Protein AF-0000000084497495 (afdb_homodimer)

Radius of gyration: 16.6 Å; Cα contacts (8 Å, |Δi|>4): 517; chains: 2; bounding box: 37×47×37 Å

Organism: NCBI:txid312540

Structure (mmCIF, N/CA/C/O backbone):
data_AF-0000000084497495-model_v1
#
loop_
_entity.id
_entity.type
_entity.pdbx_description
1 polymer 'Uncharacterized protein'
#
loop_
_atom_site.group_PDB
_atom_site.id
_atom_site.type_symbol
_atom_site.label_atom_id
_atom_site.label_alt_id
_atom_site.label_comp_id
_atom_site.label_asym_id
_atom_site.label_entity_id
_atom_site.label_seq_id
_atom_site.pdbx_PDB_ins_code
_atom_site.Cartn_x
_atom_site.Cartn_y
_atom_site.Cartn_z
_atom_site.occupancy
_atom_site.B_iso_or_equiv
_atom_site.auth_seq_id
_atom_site.auth_comp_id
_atom_site.auth_asym_id
_atom_site.auth_atom_id
_atom_site.pdbx_PDB_model_num
ATOM 1 N N . MET A 1 1 ? 16.547 -15.25 -14.359 1 45.41 1 MET A N 1
ATOM 2 C CA . MET A 1 1 ? 15.945 -13.984 -14.75 1 45.41 1 MET A CA 1
ATOM 3 C C . MET A 1 1 ? 14.859 -13.57 -13.766 1 45.41 1 MET A C 1
ATOM 5 O O . MET A 1 1 ? 14.039 -14.391 -13.359 1 45.41 1 MET A O 1
ATOM 9 N N . THR A 1 2 ? 15.094 -12.555 -12.82 1 57.53 2 THR A N 1
ATOM 10 C CA . THR A 1 2 ? 14.188 -12.242 -11.719 1 57.53 2 THR A CA 1
ATOM 11 C C . THR A 1 2 ? 12.789 -11.945 -12.242 1 57.53 2 THR A C 1
ATOM 13 O O . THR A 1 2 ? 12.617 -11.086 -13.109 1 57.53 2 THR A O 1
ATOM 16 N N . GLN A 1 3 ? 11.906 -12.875 -12.195 1 77.12 3 GLN A N 1
ATOM 17 C CA . GLN A 1 3 ? 10.594 -12.797 -12.812 1 77.12 3 GLN A CA 1
ATOM 18 C C . GLN A 1 3 ? 9.68 -11.844 -12.055 1 77.12 3 GLN A C 1
ATOM 20 O O . GLN A 1 3 ? 9.578 -11.922 -10.828 1 77.12 3 GLN A O 1
ATOM 25 N N . GLU A 1 4 ? 9.227 -10.781 -12.727 1 90.75 4 GLU A N 1
ATOM 26 C CA . GLU A 1 4 ? 8.234 -9.844 -12.219 1 90.75 4 GLU A CA 1
ATOM 27 C C . GLU A 1 4 ? 6.816 -10.344 -12.477 1 90.75 4 GLU A C 1
ATOM 29 O O . GLU A 1 4 ? 6.531 -10.898 -13.539 1 90.75 4 GLU A O 1
ATOM 34 N N . LYS A 1 5 ? 6.008 -10.398 -11.453 1 96.75 5 LYS A N 1
ATOM 35 C CA . LYS A 1 5 ? 4.59 -10.711 -11.602 1 96.75 5 LYS A CA 1
ATOM 36 C C . LYS A 1 5 ? 3.717 -9.531 -11.188 1 96.75 5 LYS A C 1
ATOM 38 O O . LYS A 1 5 ? 4.008 -8.859 -10.195 1 96.75 5 LYS A O 1
ATOM 43 N N . VAL A 1 6 ? 2.713 -9.289 -12 1 98.25 6 VAL A N 1
ATOM 44 C CA . VAL A 1 6 ? 1.698 -8.305 -11.641 1 98.25 6 VAL A CA 1
ATOM 45 C C . VAL A 1 6 ? 0.433 -9.016 -11.164 1 98.25 6 VAL A C 1
ATOM 47 O O . VAL A 1 6 ? -0.056 -9.938 -11.828 1 98.25 6 VAL A O 1
ATOM 50 N N . ILE A 1 7 ? -0.031 -8.594 -9.984 1 98.81 7 ILE A N 1
ATOM 51 C CA . ILE A 1 7 ? -1.21 -9.273 -9.453 1 98.81 7 ILE A CA 1
ATOM 52 C C . ILE A 1 7 ? -2.289 -8.242 -9.125 1 98.81 7 ILE A C 1
ATOM 54 O O . ILE A 1 7 ? -1.995 -7.059 -8.953 1 98.81 7 ILE A O 1
ATOM 58 N N . LYS A 1 8 ? -3.492 -8.711 -9.133 1 98.88 8 LYS A N 1
ATOM 59 C CA . LYS A 1 8 ? -4.684 -8 -8.664 1 98.88 8 LYS A CA 1
ATOM 60 C C . LYS A 1 8 ? -5.277 -8.672 -7.434 1 98.88 8 LYS A C 1
ATOM 62 O O . LYS A 1 8 ? -5.559 -9.875 -7.449 1 98.88 8 LYS A O 1
ATOM 67 N N . VAL A 1 9 ? -5.41 -7.941 -6.414 1 98.88 9 VAL A N 1
ATOM 68 C CA . VAL A 1 9 ? -6.023 -8.422 -5.18 1 98.88 9 VAL A CA 1
ATOM 69 C C . VAL A 1 9 ? -7.395 -7.785 -5 1 98.88 9 VAL A C 1
ATOM 71 O O . VAL A 1 9 ? -7.531 -6.559 -5.059 1 98.88 9 VAL A O 1
ATOM 74 N N . THR A 1 10 ? -8.398 -8.547 -4.883 1 98.75 10 THR A N 1
ATOM 75 C CA . THR A 1 10 ? -9.727 -8.086 -4.477 1 98.75 10 THR A CA 1
ATOM 76 C C . THR A 1 10 ? -9.977 -8.391 -3.002 1 98.75 10 THR A C 1
ATOM 78 O O . THR A 1 10 ? -9.773 -9.516 -2.551 1 98.75 10 THR A O 1
ATOM 81 N N . ALA A 1 11 ? -10.344 -7.328 -2.311 1 98.69 11 ALA A N 1
ATOM 82 C CA . ALA A 1 11 ? -10.438 -7.484 -0.862 1 98.69 11 ALA A CA 1
ATOM 83 C C . ALA A 1 11 ? -11.508 -6.559 -0.28 1 98.69 11 ALA A C 1
ATOM 85 O O . ALA A 1 11 ? -12 -5.664 -0.966 1 98.69 11 ALA A O 1
ATOM 86 N N . ASN A 1 12 ? -11.883 -6.836 0.976 1 98.25 12 ASN A N 1
ATOM 87 C CA . ASN A 1 12 ? -12.781 -5.969 1.731 1 98.25 12 ASN A CA 1
ATOM 88 C C . ASN A 1 12 ? -12.016 -5.062 2.689 1 98.25 12 ASN A C 1
ATOM 90 O O . ASN A 1 12 ? -11.195 -5.539 3.477 1 98.25 12 ASN A O 1
ATOM 94 N N . TYR A 1 13 ? -12.391 -3.855 2.553 1 96.88 13 TYR A N 1
ATOM 95 C CA . TYR A 1 13 ? -11.711 -2.875 3.391 1 96.88 13 TYR A CA 1
ATOM 96 C C . TYR A 1 13 ? -12.398 -2.742 4.742 1 96.88 13 TYR A C 1
ATOM 98 O O . TYR A 1 13 ? -13.586 -2.418 4.816 1 96.88 13 TYR A O 1
ATOM 106 N N . ARG A 1 14 ? -11.602 -2.992 5.805 1 94.94 14 ARG A N 1
ATOM 107 C CA . ARG A 1 14 ? -12.07 -2.686 7.152 1 94.94 14 ARG A CA 1
ATOM 108 C C . ARG A 1 14 ? -11.305 -1.501 7.738 1 94.94 14 ARG A C 1
ATOM 110 O O . ARG A 1 14 ? -11.906 -0.609 8.344 1 94.94 14 ARG A O 1
ATOM 117 N N . ASP A 1 15 ? -10.102 -1.487 7.551 1 96.44 15 ASP A N 1
ATOM 118 C CA . ASP A 1 15 ? -9.164 -0.461 7.996 1 96.44 15 ASP A CA 1
ATOM 119 C C . ASP A 1 15 ? -7.809 -0.611 7.301 1 96.44 15 ASP A C 1
ATOM 121 O O . ASP A 1 15 ? -7.625 -1.516 6.484 1 96.44 15 ASP A O 1
ATOM 125 N N . PRO A 1 16 ? -6.883 0.291 7.609 1 97.75 16 PRO A N 1
ATOM 126 C CA . PRO A 1 16 ? -5.59 0.209 6.926 1 97.75 16 PRO A CA 1
ATOM 127 C C . PRO A 1 16 ? -4.875 -1.118 7.172 1 97.75 16 PRO A C 1
ATOM 129 O O . PRO A 1 16 ? -3.883 -1.421 6.504 1 97.75 16 PRO A O 1
ATOM 132 N N . GLY A 1 17 ? -5.352 -1.871 8.023 1 98 17 GLY A N 1
ATOM 133 C CA . GLY A 1 17 ? -4.801 -3.191 8.297 1 98 17 GLY A CA 1
ATOM 134 C C . GLY A 1 17 ? -4.785 -4.09 7.074 1 98 17 GLY A C 1
ATOM 135 O O . GLY A 1 17 ? -3.943 -4.984 6.961 1 98 17 GLY A O 1
ATOM 136 N N . LEU A 1 18 ? -5.707 -3.895 6.176 1 98.44 18 LEU A N 1
ATOM 137 C CA . LEU A 1 18 ? -5.703 -4.648 4.926 1 98.44 18 LEU A CA 1
ATOM 138 C C . LEU A 1 18 ? -4.367 -4.496 4.203 1 98.44 18 LEU A C 1
ATOM 140 O O . LEU A 1 18 ? -3.732 -5.492 3.848 1 98.44 18 LEU A O 1
ATOM 144 N N . LEU A 1 19 ? -3.916 -3.234 3.963 1 98.56 19 LEU A N 1
ATOM 145 C CA . LEU A 1 19 ? -2.66 -2.969 3.268 1 98.56 19 LEU A CA 1
ATOM 146 C C . LEU A 1 19 ? -1.474 -3.502 4.062 1 98.56 19 LEU A C 1
ATOM 148 O O . LEU A 1 19 ? -0.5 -3.988 3.484 1 98.56 19 LEU A O 1
ATOM 152 N N . GLU A 1 20 ? -1.564 -3.432 5.363 1 98.44 20 GLU A N 1
ATOM 153 C CA . GLU A 1 20 ? -0.543 -4 6.238 1 98.44 20 GLU A CA 1
ATOM 154 C C . GLU A 1 20 ? -0.389 -5.5 6.004 1 98.44 20 GLU A C 1
ATOM 156 O O . GLU A 1 20 ? 0.728 -5.996 5.84 1 98.44 20 GLU A O 1
ATOM 161 N N . ARG A 1 21 ? -1.487 -6.168 6.027 1 98.44 21 ARG A N 1
ATOM 162 C CA . ARG A 1 21 ? -1.475 -7.617 5.867 1 98.44 21 ARG A CA 1
ATOM 163 C C . ARG A 1 21 ? -0.933 -8.008 4.496 1 98.44 21 ARG A C 1
ATOM 165 O O . ARG A 1 21 ? -0.174 -8.977 4.379 1 98.44 21 ARG A O 1
ATOM 172 N N . ILE A 1 22 ? -1.303 -7.273 3.48 1 98.75 22 ILE A N 1
ATOM 173 C CA . ILE A 1 22 ? -0.814 -7.555 2.135 1 98.75 22 ILE A CA 1
ATOM 174 C C . ILE A 1 22 ? 0.701 -7.375 2.088 1 98.75 22 ILE A C 1
ATOM 176 O O . ILE A 1 22 ? 1.424 -8.273 1.642 1 98.75 22 ILE A O 1
ATOM 180 N N . ALA A 1 23 ? 1.17 -6.246 2.572 1 98.56 23 ALA A N 1
ATOM 181 C CA . ALA A 1 23 ? 2.607 -5.988 2.559 1 98.56 23 ALA A CA 1
ATOM 182 C C . ALA A 1 23 ? 3.355 -7 3.418 1 98.56 23 ALA A C 1
ATOM 184 O O . ALA A 1 23 ? 4.426 -7.48 3.031 1 98.56 23 ALA A O 1
ATOM 185 N N . ALA A 1 24 ? 2.795 -7.293 4.578 1 98.44 24 ALA A N 1
ATOM 186 C CA . ALA A 1 24 ? 3.41 -8.25 5.5 1 98.44 24 ALA A CA 1
ATOM 187 C C . ALA A 1 24 ? 3.557 -9.617 4.848 1 98.44 24 ALA A C 1
ATOM 189 O O . ALA A 1 24 ? 4.551 -10.312 5.074 1 98.44 24 ALA A O 1
ATOM 190 N N . ASN A 1 25 ? 2.584 -10.047 4.133 1 98.69 25 ASN A N 1
ATOM 191 C CA . ASN A 1 25 ? 2.641 -11.328 3.438 1 98.69 25 ASN A CA 1
ATOM 192 C C . ASN A 1 25 ? 3.869 -11.422 2.535 1 98.69 25 ASN A C 1
ATOM 194 O O . ASN A 1 25 ? 4.598 -12.414 2.572 1 98.69 25 ASN A O 1
ATOM 198 N N . PHE A 1 26 ? 4.125 -10.391 1.771 1 98.38 26 PHE A N 1
ATOM 199 C CA . PHE A 1 26 ? 5.238 -10.438 0.833 1 98.38 26 PHE A CA 1
ATOM 200 C C . PHE A 1 26 ? 6.566 -10.266 1.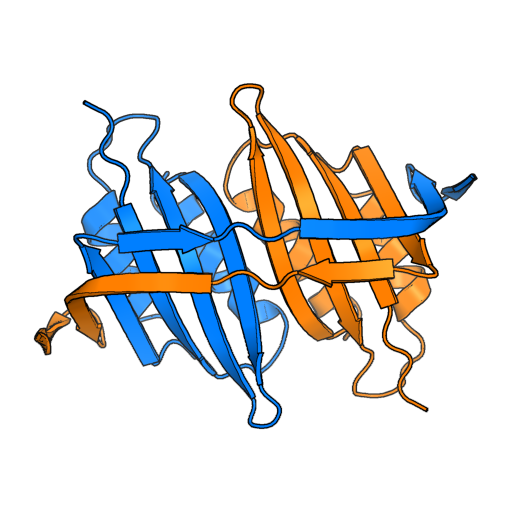562 1 98.38 26 PHE A C 1
ATOM 202 O O . PHE A 1 26 ? 7.574 -10.867 1.184 1 98.38 26 PHE A O 1
ATOM 209 N N . ARG A 1 27 ? 6.555 -9.477 2.607 1 98.06 27 ARG A N 1
ATOM 210 C CA . ARG A 1 27 ? 7.762 -9.383 3.426 1 98.06 27 ARG A CA 1
ATOM 211 C C . ARG A 1 27 ? 8.141 -10.742 4 1 98.06 27 ARG A C 1
ATOM 213 O O . ARG A 1 27 ? 9.305 -11.133 3.982 1 98.06 27 ARG A O 1
ATOM 220 N N . LYS A 1 28 ? 7.133 -11.453 4.547 1 97.94 28 LYS A N 1
ATOM 221 C CA . LYS A 1 28 ? 7.316 -12.766 5.164 1 97.94 28 LYS A CA 1
ATOM 222 C C . LYS A 1 28 ? 8.008 -13.727 4.207 1 97.94 28 LYS A C 1
ATOM 224 O O . LYS A 1 28 ? 8.805 -14.57 4.629 1 97.94 28 LYS A O 1
ATOM 229 N N . PHE A 1 29 ? 7.812 -13.641 2.93 1 97.62 29 PHE A N 1
ATOM 230 C CA . PHE A 1 29 ? 8.305 -14.594 1.943 1 97.62 29 PHE A CA 1
ATOM 231 C C . PHE A 1 29 ? 9.453 -13.992 1.138 1 97.62 29 PHE A C 1
ATOM 233 O O . PHE A 1 29 ? 9.836 -14.539 0.1 1 97.62 29 PHE A O 1
ATOM 240 N N . TRP A 1 30 ? 9.93 -12.852 1.575 1 96.94 30 TRP A N 1
ATOM 241 C CA . TRP A 1 30 ? 11.086 -12.195 0.975 1 96.94 30 TRP A CA 1
ATOM 242 C C . TRP A 1 30 ? 10.812 -11.844 -0.484 1 96.94 30 TRP A C 1
ATOM 244 O O . TRP A 1 30 ? 11.68 -12.031 -1.346 1 96.94 30 TRP A O 1
ATOM 254 N N . VAL A 1 31 ? 9.57 -11.531 -0.774 1 97.19 31 VAL A N 1
ATOM 255 C CA . VAL A 1 31 ? 9.172 -11.016 -2.08 1 97.19 31 VAL A CA 1
ATOM 256 C C . VAL A 1 31 ? 9.047 -9.492 -2.021 1 97.19 31 VAL A C 1
ATOM 258 O O . VAL A 1 31 ? 8.438 -8.953 -1.097 1 97.19 31 VAL A O 1
ATOM 261 N N . ASP A 1 32 ? 9.602 -8.836 -2.959 1 96.81 32 ASP A N 1
ATOM 262 C CA . ASP A 1 32 ? 9.594 -7.375 -2.975 1 96.81 32 ASP A CA 1
ATOM 263 C C . ASP A 1 32 ? 8.445 -6.836 -3.818 1 96.81 32 ASP A C 1
ATOM 265 O O . ASP A 1 32 ? 7.93 -7.535 -4.695 1 96.81 32 ASP A O 1
ATOM 269 N N . ILE A 1 33 ? 8.07 -5.648 -3.463 1 97.69 33 ILE A N 1
ATOM 270 C CA . ILE A 1 33 ? 7.023 -4.926 -4.184 1 97.69 33 ILE A CA 1
ATOM 271 C C . ILE A 1 33 ? 7.641 -3.758 -4.949 1 97.69 33 ILE A C 1
ATOM 273 O O . ILE A 1 33 ? 8.25 -2.865 -4.348 1 97.69 33 ILE A O 1
ATOM 277 N N . LYS A 1 34 ? 7.508 -3.768 -6.195 1 96.19 34 LYS A N 1
ATOM 278 C CA . LYS A 1 34 ? 8.031 -2.691 -7.035 1 96.19 34 LYS A CA 1
ATOM 279 C C . LYS A 1 34 ? 7.078 -1.497 -7.051 1 96.19 34 LYS A C 1
ATOM 281 O O . LYS A 1 34 ? 7.516 -0.349 -6.949 1 96.19 34 LYS A O 1
ATOM 286 N N . TRP A 1 35 ? 5.863 -1.732 -7.289 1 97.69 35 TRP A N 1
ATOM 287 C CA . TRP A 1 35 ? 4.832 -0.708 -7.164 1 97.69 35 TRP A CA 1
ATOM 288 C C . TRP A 1 35 ? 3.529 -1.309 -6.652 1 97.69 35 TRP A C 1
ATOM 290 O O . TRP A 1 35 ? 3.328 -2.523 -6.715 1 97.69 35 TRP A O 1
ATOM 300 N N . MET A 1 36 ? 2.738 -0.519 -6.066 1 98.62 36 MET A N 1
ATOM 301 C CA . MET A 1 36 ? 1.428 -0.869 -5.523 1 98.62 36 MET A CA 1
ATOM 302 C C . MET A 1 36 ? 0.41 0.23 -5.809 1 98.62 36 MET A C 1
ATOM 304 O O . MET A 1 36 ? 0.719 1.416 -5.684 1 98.62 36 MET A O 1
ATOM 308 N N . ASN A 1 37 ? -0.725 -0.118 -6.301 1 98.69 37 ASN A N 1
ATOM 309 C CA . ASN A 1 37 ? -1.887 0.756 -6.418 1 98.69 37 ASN A CA 1
ATOM 310 C C . ASN A 1 37 ? -3.105 0.168 -5.715 1 98.69 3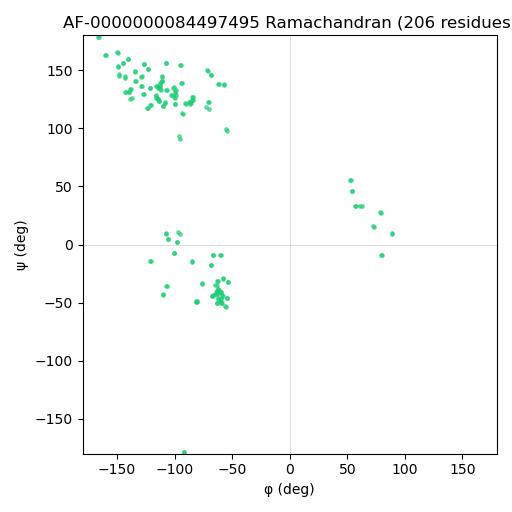7 ASN A C 1
ATOM 312 O O . ASN A 1 37 ? -3.525 -0.95 -6.02 1 98.69 37 ASN A O 1
ATOM 316 N N . ALA A 1 38 ? -3.561 0.815 -4.77 1 98.56 38 ALA A N 1
ATOM 317 C CA . ALA A 1 38 ? -4.734 0.374 -4.02 1 98.56 38 ALA A CA 1
ATOM 318 C C . ALA A 1 38 ? -5.844 1.42 -4.07 1 98.56 38 ALA A C 1
ATOM 320 O O . ALA A 1 38 ? -5.582 2.615 -3.918 1 98.56 38 ALA A O 1
ATOM 321 N N . GLU A 1 39 ? -7.012 1.024 -4.309 1 97.62 39 GLU A N 1
ATOM 322 C CA . GLU A 1 39 ? -8.188 1.891 -4.281 1 97.62 39 GLU A CA 1
ATOM 323 C C . GLU A 1 39 ? -9.398 1.16 -3.709 1 97.62 39 GLU A C 1
ATOM 325 O O . GLU A 1 39 ? -9.672 0.018 -4.078 1 97.62 39 GLU A O 1
ATOM 330 N N . CYS A 1 40 ? -10.031 1.806 -2.797 1 96.19 40 CYS A N 1
ATOM 331 C CA . CYS A 1 40 ? -11.258 1.278 -2.215 1 96.19 40 CYS A CA 1
ATOM 332 C C . CYS A 1 40 ? -12.461 2.121 -2.623 1 96.19 40 CYS A C 1
ATOM 334 O O . CYS A 1 40 ? -12.375 3.35 -2.664 1 96.19 40 CYS A O 1
ATOM 336 N N . ASN A 1 41 ? -13.5 1.409 -2.898 1 94.5 41 ASN A N 1
ATOM 337 C CA . ASN A 1 41 ? -14.703 2.137 -3.295 1 94.5 41 ASN A CA 1
ATOM 338 C C . ASN A 1 41 ? -15.594 2.436 -2.096 1 94.5 41 ASN A C 1
ATOM 340 O O . ASN A 1 41 ? -15.234 2.139 -0.955 1 94.5 41 ASN A O 1
ATOM 344 N N . ASP A 1 42 ? -16.734 3.066 -2.385 1 90.25 42 ASP A N 1
ATOM 345 C CA . ASP A 1 42 ? -17.625 3.533 -1.328 1 90.25 42 ASP A CA 1
ATOM 346 C C . ASP A 1 42 ? -18.266 2.359 -0.587 1 90.25 42 ASP A C 1
ATOM 348 O O . ASP A 1 42 ? -18.766 2.523 0.523 1 90.25 42 ASP A O 1
ATOM 352 N N . GLU A 1 43 ? -18.234 1.124 -1.202 1 94 43 GLU A N 1
ATOM 353 C CA . GLU A 1 43 ? -18.812 -0.069 -0.581 1 94 43 GLU A CA 1
ATOM 354 C C . GLU A 1 43 ? -17.734 -0.887 0.128 1 94 43 GLU A C 1
ATOM 356 O O . GLU A 1 43 ? -17.938 -2.059 0.447 1 94 43 GLU A O 1
ATOM 361 N N . ASN A 1 44 ? -16.516 -0.375 0.3 1 94.06 44 ASN A N 1
ATOM 362 C CA . ASN A 1 44 ? -15.406 -0.969 1.024 1 94.06 44 ASN A CA 1
ATOM 363 C C . ASN A 1 44 ? -14.797 -2.143 0.257 1 94.06 44 ASN A C 1
ATOM 365 O O . ASN A 1 44 ? -14.172 -3.02 0.852 1 94.06 44 ASN A O 1
ATOM 369 N N . GLU A 1 45 ? -15.133 -2.221 -0.96 1 97.44 45 GLU A N 1
ATOM 370 C CA . GLU A 1 45 ? -14.406 -3.143 -1.825 1 97.44 45 GLU A CA 1
ATOM 371 C C . GLU A 1 45 ? -13.125 -2.502 -2.361 1 97.44 45 GLU A C 1
ATOM 373 O O . GLU A 1 45 ? -13.164 -1.417 -2.945 1 97.44 45 GLU A O 1
ATOM 378 N N . CYS A 1 46 ? -12.078 -3.195 -2.1 1 98.25 46 CYS A N 1
ATOM 379 C CA . CYS A 1 46 ? -10.781 -2.662 -2.49 1 98.25 46 CYS A CA 1
ATOM 380 C C . CYS A 1 46 ? -10.172 -3.486 -3.619 1 98.25 46 CYS A C 1
ATOM 382 O O . CYS A 1 46 ? -10.289 -4.711 -3.633 1 98.25 46 CYS A O 1
ATOM 384 N N . THR A 1 47 ? -9.562 -2.865 -4.516 1 98.69 47 THR A N 1
ATOM 385 C CA . THR A 1 47 ? -8.688 -3.467 -5.512 1 98.69 47 THR A CA 1
ATOM 386 C C . THR A 1 47 ? -7.242 -3.002 -5.32 1 98.69 47 THR A C 1
ATOM 388 O O . THR A 1 47 ? -6.98 -1.802 -5.234 1 98.69 47 THR A O 1
ATOM 391 N N . VAL A 1 48 ? -6.363 -3.92 -5.195 1 98.81 48 VAL A N 1
ATOM 392 C CA . VAL A 1 48 ? -4.945 -3.621 -5.035 1 98.81 48 VAL A CA 1
ATOM 393 C C . VAL A 1 48 ? -4.148 -4.277 -6.156 1 98.81 48 VAL A C 1
ATOM 395 O O . VAL A 1 48 ? -4.203 -5.496 -6.336 1 98.81 48 VAL A O 1
ATOM 398 N N . TYR A 1 49 ? -3.471 -3.521 -6.93 1 98.81 49 TYR A N 1
ATOM 399 C CA . TYR A 1 49 ? -2.535 -4.031 -7.926 1 98.81 49 TYR A CA 1
ATOM 400 C C . TYR A 1 49 ? -1.1 -3.934 -7.426 1 98.81 49 TYR A C 1
ATOM 402 O O . TYR A 1 49 ? -0.713 -2.932 -6.82 1 98.81 49 TYR A O 1
ATOM 410 N N . LEU A 1 50 ? -0.396 -4.957 -7.641 1 98.62 50 LEU A N 1
ATOM 411 C CA . LEU A 1 50 ? 1.002 -4.98 -7.227 1 98.62 50 LEU A CA 1
ATOM 412 C C . LEU A 1 50 ? 1.888 -5.543 -8.336 1 98.62 50 LEU A C 1
ATOM 414 O O . LEU A 1 50 ? 1.495 -6.477 -9.039 1 98.62 50 LEU A O 1
ATOM 418 N N . SER A 1 51 ? 3.055 -4.922 -8.477 1 98.12 51 SER A N 1
ATOM 419 C CA . SER A 1 51 ? 4.16 -5.559 -9.18 1 98.12 51 SER A CA 1
ATOM 420 C C . SER A 1 51 ? 5.16 -6.172 -8.203 1 98.12 51 SER A C 1
ATOM 422 O O . SER A 1 51 ? 5.719 -5.469 -7.359 1 98.12 51 SER A O 1
ATOM 424 N N . LEU A 1 52 ? 5.309 -7.434 -8.367 1 97.62 52 LEU A N 1
ATOM 425 C CA . LEU A 1 52 ? 6.125 -8.203 -7.438 1 97.62 52 LEU A CA 1
ATOM 426 C C . LEU A 1 52 ? 7.406 -8.688 -8.109 1 97.62 52 LEU A C 1
ATOM 428 O O . LEU A 1 52 ? 7.402 -8.992 -9.305 1 97.62 52 LEU A O 1
ATOM 432 N N . TYR A 1 53 ? 8.43 -8.711 -7.344 1 94.88 53 TYR A N 1
ATOM 433 C CA . TYR A 1 53 ? 9.641 -9.312 -7.883 1 94.88 53 TYR A CA 1
ATOM 434 C C . TYR A 1 53 ? 10.453 -9.977 -6.781 1 94.88 53 TYR A C 1
ATOM 436 O O . TYR A 1 53 ? 10.43 -9.539 -5.629 1 94.88 53 TYR A O 1
ATOM 444 N N . ASP A 1 54 ? 11.008 -10.961 -7.109 1 92.38 54 ASP A N 1
ATOM 445 C CA . ASP A 1 54 ? 11.859 -11.734 -6.215 1 92.38 54 ASP A CA 1
ATOM 446 C C . ASP A 1 54 ? 13.328 -11.352 -6.379 1 92.38 54 ASP A C 1
ATOM 448 O O . ASP A 1 54 ? 14.078 -12.023 -7.082 1 92.38 54 ASP A O 1
ATOM 452 N N . ARG A 1 55 ? 13.727 -10.414 -5.602 1 85.44 55 ARG A N 1
ATOM 453 C CA . ARG A 1 55 ? 15.031 -9.781 -5.73 1 85.44 55 ARG A CA 1
ATOM 454 C C . ARG A 1 55 ? 16.156 -10.797 -5.504 1 85.44 55 ARG A C 1
ATOM 456 O O . ARG A 1 55 ? 17.203 -10.719 -6.148 1 85.44 55 ARG A O 1
ATOM 463 N N . TYR A 1 56 ? 15.891 -11.734 -4.688 1 89.44 56 TYR A N 1
ATOM 464 C CA . TYR A 1 56 ? 16.953 -12.656 -4.293 1 89.44 56 TYR A CA 1
ATOM 465 C C . TYR A 1 56 ? 16.781 -14.008 -4.973 1 89.44 56 TYR A C 1
ATOM 467 O O . TYR A 1 56 ? 17.547 -14.938 -4.715 1 89.44 56 TYR A O 1
ATOM 475 N N . ASN A 1 57 ? 15.859 -14.07 -5.793 1 90.94 57 ASN A N 1
ATOM 476 C CA . ASN A 1 57 ? 15.586 -15.273 -6.578 1 90.94 57 ASN A CA 1
ATOM 477 C C . ASN A 1 57 ? 15.406 -16.5 -5.688 1 90.94 57 ASN A C 1
ATOM 479 O O . ASN A 1 57 ? 16.016 -17.547 -5.922 1 90.94 57 ASN A O 1
ATOM 483 N N . LEU A 1 58 ? 14.664 -16.391 -4.66 1 93.06 58 LEU A N 1
ATOM 484 C CA . LEU A 1 58 ? 14.438 -17.453 -3.682 1 93.06 58 LEU A CA 1
ATOM 485 C C . LEU A 1 58 ? 13.32 -18.391 -4.137 1 93.06 58 LEU A C 1
ATOM 487 O O . LEU A 1 58 ? 13.172 -19.484 -3.598 1 93.06 58 LEU A O 1
ATOM 491 N N . GLY A 1 59 ? 12.547 -17.984 -5.098 1 92.94 59 GLY A N 1
ATOM 492 C CA . GLY A 1 59 ? 11.492 -18.828 -5.645 1 92.94 59 GLY A CA 1
ATOM 493 C C . GLY A 1 59 ? 10.25 -18.859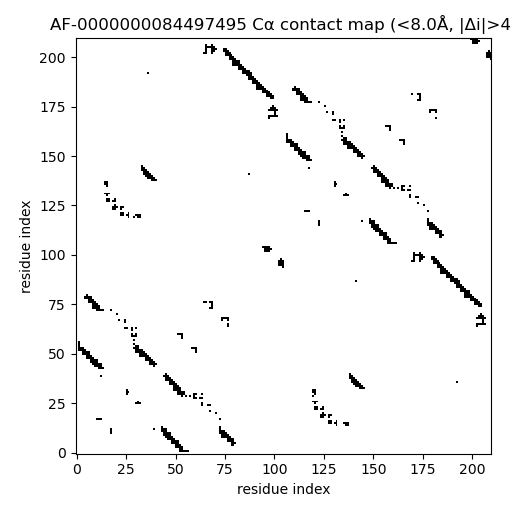 -4.781 1 92.94 59 GLY A C 1
ATOM 494 O O . GLY A 1 59 ? 9.516 -19.844 -4.781 1 92.94 59 GLY A O 1
ATOM 495 N N . ASN A 1 60 ? 9.977 -17.766 -3.986 1 95.56 60 ASN A N 1
ATOM 496 C CA . ASN A 1 60 ? 8.898 -17.75 -3.006 1 95.56 60 ASN A CA 1
ATOM 497 C C . ASN A 1 60 ? 7.641 -17.078 -3.555 1 95.56 60 ASN A C 1
ATOM 499 O O . ASN A 1 60 ? 6.621 -17 -2.865 1 95.56 60 ASN A O 1
ATOM 503 N N . MET A 1 61 ? 7.664 -16.656 -4.801 1 95.44 61 MET A N 1
ATOM 504 C CA . MET A 1 61 ? 6.602 -15.828 -5.371 1 95.44 61 MET A CA 1
ATOM 505 C C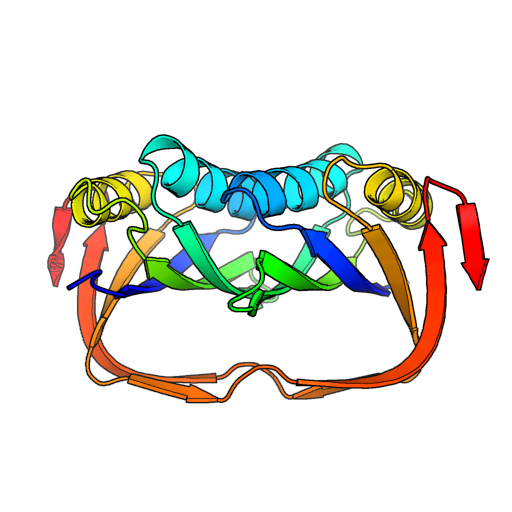 . MET A 1 61 ? 5.266 -16.562 -5.336 1 95.44 61 MET A C 1
ATOM 507 O O . MET A 1 61 ? 4.266 -16.031 -4.852 1 95.44 61 MET A O 1
ATOM 511 N N . ASN A 1 62 ? 5.297 -17.797 -5.789 1 94.5 62 ASN A N 1
ATOM 512 C CA . ASN A 1 62 ? 4.043 -18.531 -5.891 1 94.5 62 ASN A CA 1
ATOM 513 C C . ASN A 1 62 ? 3.445 -18.812 -4.512 1 94.5 62 ASN A C 1
ATOM 515 O O . ASN A 1 62 ? 2.234 -18.688 -4.32 1 94.5 62 ASN A O 1
ATOM 519 N N . ILE A 1 63 ? 4.273 -19.219 -3.602 1 97.12 63 ILE A N 1
ATOM 520 C CA . ILE A 1 63 ? 3.795 -19.484 -2.25 1 97.12 63 ILE A CA 1
ATOM 521 C C . ILE A 1 63 ? 3.271 -18.203 -1.624 1 97.12 63 ILE A C 1
ATOM 523 O O . ILE A 1 63 ? 2.27 -18.219 -0.906 1 97.12 63 ILE A O 1
ATOM 527 N N . ALA A 1 64 ? 3.947 -17.078 -1.834 1 97.88 64 ALA A N 1
ATOM 528 C CA . ALA A 1 64 ? 3.498 -15.789 -1.329 1 97.88 64 ALA A CA 1
ATOM 529 C C . ALA A 1 64 ? 2.107 -15.445 -1.858 1 97.88 64 ALA A C 1
ATOM 531 O O . ALA A 1 64 ? 1.248 -14.977 -1.106 1 97.88 64 ALA A O 1
ATOM 532 N N . ILE A 1 65 ? 1.874 -15.672 -3.133 1 98 65 ILE A N 1
ATOM 533 C CA . ILE A 1 65 ? 0.604 -15.359 -3.779 1 98 65 ILE A CA 1
ATOM 534 C C . ILE A 1 65 ? -0.491 -16.266 -3.232 1 98 65 ILE A C 1
ATOM 536 O O . ILE A 1 65 ? -1.583 -15.805 -2.895 1 98 65 ILE A O 1
ATOM 540 N N . MET A 1 66 ? -0.166 -17.531 -3.115 1 98.25 66 MET A N 1
ATOM 541 C CA . MET A 1 66 ? -1.133 -18.484 -2.578 1 98.25 66 MET A CA 1
ATOM 542 C C . MET A 1 66 ? -1.504 -18.141 -1.143 1 98.25 66 MET A C 1
ATOM 544 O O . MET A 1 66 ? -2.682 -18.141 -0.782 1 98.25 66 MET A O 1
ATOM 548 N N . THR A 1 67 ? -0.536 -17.859 -0.325 1 98.69 67 THR A N 1
ATOM 549 C CA . THR A 1 67 ? -0.77 -17.516 1.073 1 98.69 67 THR A CA 1
ATOM 550 C C . THR A 1 67 ? -1.598 -16.25 1.187 1 98.69 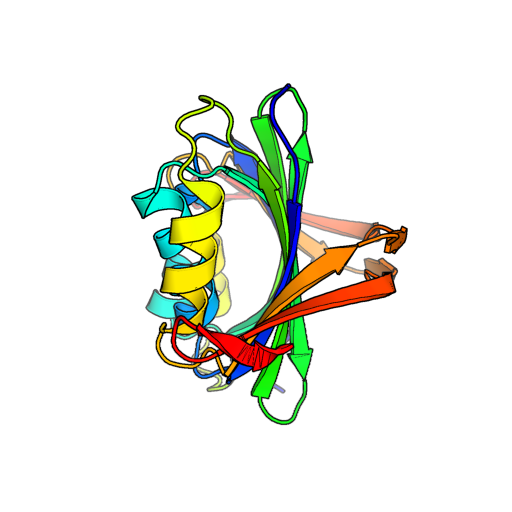67 THR A C 1
ATOM 552 O O . THR A 1 67 ? -2.492 -16.156 2.029 1 98.69 67 THR A O 1
ATOM 555 N N . LEU A 1 68 ? -1.327 -15.281 0.298 1 98.81 68 LEU A N 1
ATOM 556 C CA . LEU A 1 68 ? -2.107 -14.047 0.294 1 98.81 68 LEU A CA 1
ATOM 557 C C . LEU A 1 68 ? -3.582 -14.336 0.039 1 98.81 68 LEU A C 1
ATOM 559 O O . LEU A 1 68 ? -4.457 -13.727 0.658 1 98.81 68 LEU A O 1
ATOM 563 N N . SER A 1 69 ? -3.857 -15.211 -0.812 1 98.75 69 SER A N 1
ATOM 564 C CA . SER A 1 69 ? -5.23 -15.531 -1.185 1 98.75 69 SER A CA 1
ATOM 565 C C . SER A 1 69 ? -5.984 -16.172 -0.027 1 98.75 69 SER A C 1
ATOM 567 O O . SER A 1 69 ? -7.207 -16.312 -0.08 1 98.75 69 SER A O 1
ATOM 569 N N . LYS A 1 70 ? -5.281 -16.531 1.082 1 98.44 70 LYS A N 1
ATOM 570 C CA . LYS A 1 70 ? -5.879 -17.125 2.277 1 98.44 70 LYS A CA 1
ATOM 571 C C . LYS A 1 70 ? -6.051 -16.078 3.375 1 98.44 70 LYS A C 1
ATOM 573 O O . LYS A 1 70 ? -6.613 -16.359 4.434 1 98.44 70 LYS A O 1
ATOM 578 N N . THR A 1 71 ? -5.52 -14.938 3.123 1 97.56 71 THR A N 1
ATOM 579 C CA . THR A 1 71 ? -5.48 -13.891 4.133 1 97.56 71 THR A CA 1
ATOM 580 C C . THR A 1 71 ? -6.883 -13.359 4.418 1 97.56 71 THR A C 1
ATOM 582 O O . THR A 1 71 ? -7.684 -13.188 3.498 1 97.56 71 THR A O 1
ATOM 585 N N . VAL A 1 72 ? -7.059 -13.008 5.66 1 95.12 72 VAL A N 1
ATOM 586 C CA . VAL A 1 72 ? -8.312 -12.391 6.074 1 95.12 72 VAL A CA 1
ATOM 587 C C . VAL A 1 72 ? -8.57 -11.133 5.242 1 95.12 72 VAL A C 1
ATOM 589 O O . VAL A 1 72 ? -7.648 -10.359 4.969 1 95.12 72 VAL A O 1
ATOM 592 N N . ASP A 1 73 ? -9.922 -10.914 4.762 1 96.81 73 ASP A N 1
ATOM 593 C CA . ASP A 1 73 ? -10.43 -9.742 4.051 1 96.81 73 ASP A CA 1
ATOM 594 C C . ASP A 1 73 ? -10.062 -9.805 2.568 1 96.81 73 ASP A C 1
ATOM 596 O O . ASP A 1 73 ? -10.508 -8.977 1.778 1 96.81 73 ASP A O 1
ATOM 600 N N . VAL A 1 74 ? -9.172 -10.805 2.201 1 98.62 74 VAL A N 1
ATOM 601 C CA . VAL A 1 74 ? -8.844 -10.984 0.79 1 98.62 74 VAL A CA 1
ATOM 602 C C . VAL A 1 74 ? -9.805 -11.977 0.156 1 98.62 74 VAL A C 1
ATOM 604 O O . VAL A 1 74 ? -9.922 -13.117 0.613 1 98.62 74 VAL A O 1
ATOM 607 N N . ASP A 1 75 ? -10.477 -11.523 -0.853 1 98.5 75 ASP A N 1
ATOM 608 C CA . ASP A 1 75 ? -11.422 -12.391 -1.559 1 98.5 75 ASP A CA 1
ATOM 609 C C . ASP A 1 75 ? -10.695 -13.281 -2.562 1 98.5 75 ASP A C 1
ATOM 611 O O . ASP A 1 75 ? -10.945 -14.484 -2.625 1 98.5 75 ASP A O 1
ATOM 615 N N . ASN A 1 76 ? -9.844 -12.734 -3.359 1 98.69 76 ASN A N 1
ATOM 616 C CA . ASN A 1 76 ? -9.062 -13.492 -4.332 1 98.69 76 ASN A CA 1
ATOM 617 C C . ASN A 1 76 ? -7.824 -12.727 -4.777 1 98.69 76 ASN A C 1
ATOM 619 O O . ASN A 1 76 ? -7.707 -11.523 -4.523 1 98.69 76 ASN A O 1
ATOM 623 N N . VAL A 1 77 ? -6.926 -13.43 -5.359 1 98.88 77 VAL A N 1
ATOM 624 C CA . VAL A 1 77 ? -5.715 -12.898 -5.977 1 98.88 77 VAL A CA 1
ATOM 625 C C . VAL A 1 77 ? -5.602 -13.391 -7.414 1 98.88 77 VAL A C 1
ATOM 627 O O . VAL A 1 77 ? -5.746 -14.586 -7.676 1 98.88 77 VAL A O 1
ATOM 630 N N . GLU A 1 78 ? -5.383 -12.508 -8.344 1 98.81 78 GLU A N 1
ATOM 631 C CA . GLU A 1 78 ? -5.207 -12.859 -9.742 1 98.81 78 GLU A CA 1
ATOM 632 C C . GLU A 1 78 ? -3.807 -12.5 -10.234 1 98.81 78 GLU A C 1
ATOM 634 O O . GLU A 1 78 ? -3.33 -11.391 -10 1 98.81 78 GLU A O 1
ATOM 639 N N . VAL A 1 79 ? -3.156 -13.43 -10.812 1 98.56 79 VAL A N 1
ATOM 640 C CA . VAL A 1 79 ? -1.917 -13.141 -11.523 1 98.56 79 VAL A CA 1
ATOM 641 C C . VAL A 1 79 ? -2.232 -12.719 -12.953 1 98.56 79 VAL A C 1
ATOM 643 O O . VAL A 1 79 ? -2.855 -13.469 -13.711 1 98.56 79 VAL A O 1
ATOM 646 N N . LEU A 1 80 ? -1.821 -11.523 -13.367 1 98.38 80 LEU A N 1
ATOM 647 C CA . LEU A 1 80 ? -2.223 -10.93 -14.641 1 98.38 80 LEU A CA 1
ATOM 648 C C . LEU A 1 80 ? -1.195 -11.227 -15.727 1 98.38 80 LEU A C 1
ATOM 650 O O . LEU A 1 80 ? 0.009 -11.242 -15.461 1 98.38 80 LEU A O 1
ATOM 654 N N . GLU A 1 81 ? -1.695 -11.516 -16.844 1 96.56 81 GLU A N 1
ATOM 655 C CA . GLU A 1 81 ? -0.864 -11.711 -18.031 1 96.56 81 GLU A CA 1
ATOM 656 C C . GLU A 1 81 ? -1.286 -10.781 -19.156 1 96.56 81 GLU A C 1
ATOM 658 O O . GLU A 1 81 ? -2.455 -10.398 -19.25 1 96.56 81 GLU A O 1
ATOM 663 N N . ASP A 1 82 ? -0.278 -10.414 -20.047 1 96.38 82 ASP A N 1
ATOM 664 C CA . ASP A 1 82 ? -0.533 -9.539 -21.188 1 96.38 82 ASP A CA 1
ATOM 665 C C . ASP A 1 82 ? -1.224 -8.25 -20.75 1 96.38 82 ASP A C 1
ATOM 667 O O . ASP A 1 82 ? -2.301 -7.922 -21.25 1 96.38 82 ASP A O 1
ATOM 671 N N . TYR A 1 83 ? -0.623 -7.617 -19.875 1 97.19 83 TYR A N 1
ATOM 672 C CA . TYR A 1 83 ? -1.213 -6.41 -19.297 1 97.19 83 TYR A CA 1
ATOM 673 C C . TYR A 1 83 ? -0.48 -5.164 -19.781 1 97.19 83 TYR A C 1
ATOM 675 O O . TYR A 1 83 ? 0.666 -5.246 -20.234 1 97.19 83 TYR A O 1
ATOM 683 N N . ASN A 1 84 ? -1.146 -4.055 -19.75 1 97.38 84 ASN A N 1
ATOM 684 C CA . ASN A 1 84 ? -0.637 -2.705 -19.984 1 97.38 84 ASN A CA 1
ATOM 685 C C . ASN A 1 84 ? -1.049 -1.758 -18.859 1 97.38 84 ASN A C 1
ATOM 687 O O . ASN A 1 84 ? -2.197 -1.776 -18.406 1 97.38 84 ASN A O 1
ATOM 691 N N . VAL A 1 85 ? -0.093 -0.99 -18.469 1 95.94 85 VAL A N 1
ATOM 692 C CA . VAL A 1 85 ? -0.318 -0.157 -17.297 1 95.94 85 VAL A CA 1
ATOM 693 C C . VAL A 1 85 ? -0.271 1.317 -17.688 1 95.94 85 VAL A C 1
ATOM 695 O O . VAL A 1 85 ? 0.656 1.754 -18.375 1 95.94 85 VAL A O 1
ATOM 698 N N . ASN A 1 86 ? -1.333 2.035 -17.344 1 96.62 86 ASN A N 1
ATOM 699 C CA . ASN A 1 86 ? -1.272 3.49 -17.234 1 96.62 86 ASN A CA 1
ATOM 700 C C . ASN A 1 86 ? -0.951 3.932 -15.812 1 96.62 86 ASN A C 1
ATOM 702 O O . ASN A 1 86 ? -1.782 3.795 -14.906 1 96.62 86 ASN A O 1
ATOM 706 N N . LYS A 1 87 ? 0.195 4.484 -15.703 1 94.69 87 LYS A N 1
ATOM 707 C CA . LYS A 1 87 ? 0.738 4.77 -14.375 1 94.69 87 LYS A CA 1
ATOM 708 C C . LYS A 1 87 ? -0.009 5.926 -13.711 1 94.69 87 LYS A C 1
ATOM 710 O O . LYS A 1 87 ? -0.533 6.805 -14.398 1 94.69 87 LYS A O 1
ATOM 715 N N . PHE A 1 88 ? -0.046 5.852 -12.422 1 97 88 PHE A N 1
ATOM 716 C CA . PHE A 1 88 ? -0.54 6.945 -11.594 1 97 88 PHE A CA 1
ATOM 717 C C . PHE A 1 88 ? 0.315 8.195 -11.781 1 97 88 PHE A C 1
ATOM 719 O O . PHE A 1 88 ? 1.538 8.102 -11.906 1 97 88 PHE A O 1
ATOM 726 N N . ASN A 1 89 ? -0.412 9.328 -11.859 1 96.75 89 ASN A N 1
ATOM 727 C CA . ASN A 1 89 ? 0.278 10.617 -11.859 1 96.75 89 ASN A CA 1
ATOM 728 C C . ASN A 1 89 ? -0.505 11.672 -11.086 1 96.75 89 ASN A C 1
ATOM 730 O O . ASN A 1 89 ? -1.737 11.656 -11.086 1 96.75 89 ASN A O 1
ATOM 734 N N . ILE A 1 90 ? 0.254 12.5 -10.422 1 97.5 90 ILE A N 1
ATOM 735 C CA . ILE A 1 90 ? -0.395 13.578 -9.68 1 97.5 90 ILE A CA 1
ATOM 736 C C . ILE A 1 90 ? 0.388 14.875 -9.859 1 97.5 90 ILE A C 1
ATOM 738 O O . ILE A 1 90 ? 1.621 14.875 -9.844 1 97.5 90 ILE A O 1
ATOM 742 N N . ASN A 1 91 ? -0.415 15.945 -10.141 1 97.5 91 ASN A N 1
ATOM 743 C CA . ASN A 1 91 ? 0.132 17.297 -10.156 1 97.5 91 ASN A CA 1
ATOM 744 C C . ASN A 1 91 ? -0.429 18.141 -9.016 1 97.5 91 ASN A C 1
ATOM 746 O O . ASN A 1 91 ? -1.602 18.016 -8.664 1 97.5 91 ASN A O 1
ATOM 750 N N . PHE A 1 92 ? 0.448 18.859 -8.398 1 97.44 92 PHE A N 1
ATOM 751 C CA . PHE A 1 92 ? 0.019 19.75 -7.316 1 97.44 92 PHE A CA 1
ATOM 752 C C . PHE A 1 92 ? 0.775 21.062 -7.367 1 97.44 92 PHE A C 1
ATOM 754 O O . PHE A 1 92 ? 1.861 21.141 -7.945 1 97.44 92 PHE A O 1
ATOM 761 N N . LYS A 1 93 ? 0.26 22.062 -6.766 1 96.88 93 LYS A N 1
ATOM 762 C CA . LYS A 1 93 ? 0.832 23.406 -6.848 1 96.88 93 LYS A CA 1
ATOM 763 C C . LYS A 1 93 ? 1.512 23.797 -5.539 1 96.88 93 LYS A C 1
ATOM 765 O O . LYS A 1 93 ? 2.436 24.609 -5.531 1 96.88 93 LYS A O 1
ATOM 770 N N . LYS A 1 94 ? 0.926 23.344 -4.406 1 97 94 LYS A N 1
ATOM 771 C CA . LYS A 1 94 ? 1.424 23.688 -3.076 1 97 94 LYS A CA 1
ATOM 772 C C . LYS A 1 94 ? 1.479 22.453 -2.178 1 97 94 LYS A C 1
ATOM 774 O O . LYS A 1 94 ? 0.747 21.484 -2.396 1 97 94 LYS A O 1
ATOM 779 N N . SER A 1 95 ? 2.514 22.547 -1.27 1 97.88 95 SER A N 1
ATOM 780 C CA . SER A 1 95 ? 2.57 21.484 -0.271 1 97.88 95 SER A CA 1
ATOM 781 C C . SER A 1 95 ? 3.154 21.984 1.043 1 97.88 95 SER A C 1
ATOM 783 O O . SER A 1 95 ? 3.838 23.016 1.07 1 97.88 95 SER A O 1
ATOM 785 N N . GLU A 1 96 ? 2.75 21.328 2.133 1 98 96 GLU A N 1
ATOM 786 C CA . GLU A 1 96 ? 3.391 21.453 3.439 1 98 96 GLU A CA 1
ATOM 787 C C . GLU A 1 96 ? 4.203 20.219 3.777 1 98 96 GLU A C 1
ATOM 789 O O . GLU A 1 96 ? 3.707 19.094 3.668 1 98 96 GLU A O 1
ATOM 794 N N . LYS A 1 97 ? 5.414 20.531 4.227 1 98.38 97 LYS A N 1
ATOM 795 C CA . LYS A 1 97 ? 6.348 19.422 4.383 1 98.38 97 LYS A CA 1
ATOM 796 C C . LYS A 1 97 ? 6.664 19.172 5.855 1 98.38 97 LYS A C 1
ATOM 798 O O . LYS A 1 97 ? 6.914 20.109 6.613 1 98.38 97 LYS A O 1
ATOM 803 N N . TYR A 1 98 ? 6.613 17.891 6.223 1 98.44 98 TYR A N 1
ATOM 804 C CA . TYR A 1 98 ? 6.988 17.438 7.555 1 98.44 98 TYR A CA 1
ATOM 805 C C . TYR A 1 98 ? 8.227 16.547 7.496 1 98.44 98 TYR A C 1
ATOM 807 O O . TYR A 1 98 ? 8.336 15.672 6.629 1 98.44 98 TYR A O 1
ATOM 815 N N . GLU A 1 99 ? 9.148 16.734 8.352 1 97.38 99 GLU A N 1
ATOM 816 C CA . GLU A 1 99 ? 10.359 15.938 8.57 1 97.38 99 GLU A CA 1
ATOM 817 C C . GLU A 1 99 ? 10.641 15.75 10.055 1 97.38 99 GLU A C 1
ATOM 819 O O . GLU A 1 99 ? 10.602 16.719 10.828 1 97.38 99 GLU A O 1
ATOM 824 N N . TRP A 1 100 ? 10.758 14.531 10.391 1 96.38 100 TRP A N 1
ATOM 825 C CA . TRP A 1 100 ? 11.125 14.188 11.766 1 96.38 100 TRP A CA 1
ATOM 826 C C . TRP A 1 100 ? 10.125 14.781 12.758 1 96.38 100 TRP A C 1
ATOM 828 O O . TRP A 1 100 ? 10.523 15.305 13.805 1 96.38 100 TRP A O 1
ATOM 838 N N . GLY A 1 101 ? 8.883 14.852 12.344 1 95.06 101 GLY A N 1
ATOM 839 C CA . GLY A 1 101 ? 7.82 15.25 13.258 1 95.06 101 GLY A CA 1
ATOM 840 C C . GLY A 1 101 ? 7.605 16.75 13.305 1 95.06 101 GLY A C 1
ATOM 841 O O . GLY A 1 101 ? 6.875 17.25 14.164 1 95.06 101 GLY A O 1
ATOM 842 N N . GLU A 1 102 ? 8.25 17.453 12.391 1 95.69 102 GLU A N 1
ATOM 843 C CA . GLU A 1 102 ? 8.125 18.906 12.383 1 95.69 102 GLU A CA 1
ATOM 844 C C . GLU A 1 102 ? 7.754 19.422 11 1 95.69 102 GLU A C 1
ATOM 846 O O . GLU A 1 102 ? 8.203 18.875 9.984 1 95.69 102 GLU A O 1
ATOM 851 N N . LEU A 1 103 ? 6.945 20.453 10.961 1 95.81 103 LEU A N 1
ATOM 852 C CA . LEU A 1 103 ? 6.664 21.188 9.727 1 95.81 103 LEU A CA 1
ATOM 853 C C . LEU A 1 103 ? 7.883 21.984 9.273 1 95.81 103 LEU A C 1
ATOM 855 O O . LEU A 1 103 ? 8.414 22.797 10.031 1 95.81 103 LEU A O 1
ATOM 859 N N . VAL A 1 104 ? 8.352 21.781 8.148 1 96.19 104 VAL A N 1
ATOM 860 C CA . VAL A 1 104 ? 9.602 22.422 7.746 1 96.19 104 VAL A CA 1
ATOM 861 C C . VAL A 1 104 ? 9.367 23.281 6.504 1 96.19 104 VAL A C 1
ATOM 863 O O . VAL A 1 104 ? 10.234 24.078 6.117 1 96.19 104 VAL A O 1
ATOM 866 N N . GLY A 1 105 ? 8.188 23.156 5.746 1 87.19 105 GLY A N 1
ATOM 867 C CA . GLY A 1 105 ? 7.938 23.953 4.551 1 87.19 105 GLY A CA 1
ATOM 868 C C . GLY A 1 105 ? 6.613 23.625 3.889 1 87.19 105 GLY A C 1
ATOM 869 O O . GLY A 1 105 ? 6.008 22.594 4.172 1 87.19 105 GLY A O 1
ATOM 870 N N . MET B 1 1 ? -17.406 18.047 8.25 1 45.19 1 MET B N 1
ATOM 871 C CA . MET B 1 1 ? -17.141 17.594 6.883 1 45.19 1 MET B CA 1
ATOM 872 C C . MET B 1 1 ? -15.859 16.766 6.82 1 45.19 1 MET B C 1
ATOM 874 O O . MET B 1 1 ? -14.836 17.141 7.402 1 45.19 1 MET B O 1
ATOM 878 N N . THR B 1 2 ? -15.906 15.352 6.723 1 57.25 2 THR B N 1
ATOM 879 C CA . THR B 1 2 ? -14.75 14.477 6.867 1 57.25 2 THR B CA 1
ATOM 880 C C . THR B 1 2 ? -13.633 14.883 5.906 1 57.25 2 THR B C 1
ATOM 882 O O . THR B 1 2 ? -13.859 14.992 4.699 1 57.25 2 THR B O 1
ATOM 885 N N . GLN B 1 3 ? -12.68 15.617 6.367 1 77 3 GLN B N 1
ATOM 886 C CA . GLN B 1 3 ? -11.648 16.25 5.551 1 77 3 GLN B CA 1
ATOM 887 C C . GLN B 1 3 ? -10.695 15.211 4.977 1 77 3 GLN B C 1
ATOM 889 O O . GLN B 1 3 ? -10.18 14.359 5.703 1 77 3 GLN B O 1
ATOM 894 N N . GLU B 1 4 ? -10.648 15.086 3.643 1 90.88 4 GLU B N 1
ATOM 895 C CA . GLU B 1 4 ? -9.703 14.258 2.902 1 90.88 4 GLU B CA 1
ATOM 896 C C . GLU B 1 4 ? -8.383 14.992 2.68 1 90.88 4 GLU B C 1
ATOM 898 O O . GLU B 1 4 ? -8.375 16.188 2.4 1 90.88 4 GLU B O 1
ATOM 903 N N . LYS B 1 5 ? -7.289 14.375 3.045 1 96.75 5 LYS B N 1
ATOM 904 C CA . LYS B 1 5 ? -5.965 14.906 2.74 1 96.75 5 LYS B CA 1
ATOM 905 C C . LYS B 1 5 ? -5.195 13.969 1.816 1 96.75 5 LYS B C 1
ATOM 907 O O . LYS B 1 5 ? -5.25 12.75 1.978 1 96.75 5 LYS B O 1
ATOM 912 N N . VAL B 1 6 ? -4.559 14.57 0.844 1 98.25 6 VAL B N 1
ATOM 913 C CA . VAL B 1 6 ? -3.646 13.828 -0.015 1 98.25 6 VAL B CA 1
ATOM 914 C C . VAL B 1 6 ? -2.203 14.117 0.386 1 98.25 6 VAL B C 1
ATOM 916 O O . VAL B 1 6 ? -1.817 15.281 0.537 1 98.25 6 VAL B O 1
ATOM 919 N N . ILE B 1 7 ? -1.451 13.031 0.596 1 98.88 7 ILE B N 1
ATOM 920 C CA . ILE B 1 7 ? -0.074 13.242 1.027 1 98.88 7 ILE B CA 1
ATOM 921 C C . ILE B 1 7 ? 0.882 12.5 0.096 1 98.88 7 ILE B C 1
ATOM 923 O O . ILE B 1 7 ? 0.481 11.562 -0.593 1 98.88 7 ILE B O 1
ATOM 927 N N . LYS B 1 8 ? 2.076 12.992 0.046 1 98.88 8 LYS B N 1
ATOM 928 C CA . LYS B 1 8 ? 3.227 12.375 -0.601 1 98.88 8 LYS B CA 1
ATOM 929 C C . LYS B 1 8 ? 4.285 11.969 0.424 1 98.88 8 LYS B C 1
ATOM 931 O O . LYS B 1 8 ? 4.727 12.797 1.223 1 98.88 8 LYS B O 1
ATOM 936 N N . VAL B 1 9 ? 4.621 10.75 0.422 1 98.88 9 VAL B N 1
ATOM 937 C CA . VAL B 1 9 ? 5.664 10.227 1.302 1 98.88 9 VAL B CA 1
ATOM 938 C C . VAL B 1 9 ? 6.906 9.883 0.484 1 98.88 9 VAL B C 1
ATOM 940 O O . VAL B 1 9 ? 6.824 9.156 -0.507 1 98.88 9 VAL B O 1
ATOM 943 N N . THR B 1 10 ? 8 10.461 0.795 1 98.75 10 THR B N 1
ATOM 944 C CA . THR B 1 10 ? 9.297 10.062 0.262 1 98.75 10 THR B CA 1
ATOM 945 C C . THR B 1 10 ? 10.047 9.188 1.262 1 98.75 10 THR B C 1
ATOM 947 O O . THR B 1 10 ? 10.18 9.539 2.434 1 98.75 10 THR B O 1
ATOM 950 N N . ALA B 1 11 ? 10.438 8.039 0.739 1 98.69 11 ALA B N 1
ATOM 951 C CA . ALA B 1 11 ? 11.016 7.066 1.664 1 98.69 11 ALA B CA 1
ATOM 952 C C . ALA B 1 11 ? 12.055 6.19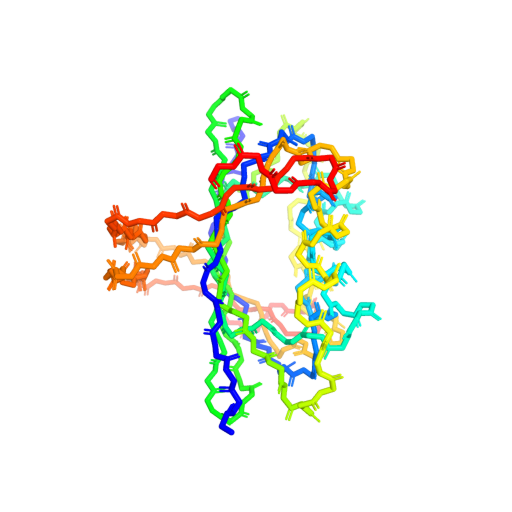1 0.966 1 98.69 11 ALA B C 1
ATOM 954 O O . ALA B 1 11 ? 12.156 6.203 -0.263 1 98.69 11 ALA B O 1
ATOM 955 N N . ASN B 1 12 ? 12.867 5.484 1.787 1 98.25 12 ASN B N 1
ATOM 956 C CA . ASN B 1 12 ? 13.82 4.5 1.289 1 98.25 12 ASN B CA 1
ATOM 957 C C . ASN B 1 12 ? 13.273 3.082 1.404 1 98.25 12 ASN B C 1
ATOM 959 O O . ASN B 1 12 ? 12.852 2.66 2.482 1 98.25 12 ASN B O 1
ATOM 963 N N . TYR B 1 13 ? 13.383 2.471 0.286 1 96.88 13 TYR B N 1
ATOM 964 C CA . TYR B 1 13 ? 12.867 1.105 0.254 1 96.88 13 TYR B CA 1
ATOM 965 C C . TYR B 1 13 ? 13.93 0.114 0.715 1 96.88 13 TYR B C 1
ATOM 967 O O . TYR B 1 13 ? 15.016 0.037 0.13 1 96.88 13 TYR B O 1
ATOM 975 N N . ARG B 1 14 ? 13.562 -0.635 1.771 1 94.88 14 ARG B N 1
ATOM 976 C CA . ARG B 1 14 ? 14.391 -1.769 2.168 1 94.88 14 ARG B CA 1
ATOM 977 C C . ARG B 1 14 ? 13.695 -3.09 1.867 1 94.88 14 ARG B C 1
ATOM 979 O O . ARG B 1 14 ? 14.312 -4.023 1.348 1 94.88 14 ARG B O 1
ATOM 986 N N . ASP B 1 15 ? 12.5 -3.148 2.152 1 96.38 15 ASP B N 1
ATOM 987 C CA . ASP B 1 15 ? 11.609 -4.285 1.941 1 96.38 15 ASP B CA 1
ATOM 988 C C . ASP B 1 15 ? 10.148 -3.871 2.082 1 96.38 15 ASP B C 1
ATOM 990 O O . ASP B 1 15 ? 9.852 -2.703 2.342 1 96.38 15 ASP B O 1
ATOM 994 N N . PRO B 1 16 ? 9.242 -4.832 1.884 1 97.75 16 PRO B N 1
ATOM 995 C CA . PRO B 1 16 ? 7.824 -4.457 1.965 1 97.75 16 PRO B CA 1
ATOM 996 C C . PRO B 1 16 ? 7.441 -3.895 3.33 1 97.75 16 PRO B C 1
ATOM 998 O O . PRO B 1 16 ? 6.348 -3.344 3.49 1 97.75 16 PRO B O 1
ATOM 1001 N N . GLY B 1 17 ? 8.281 -3.977 4.254 1 98 17 GLY B N 1
ATOM 1002 C CA . GLY B 1 17 ? 8.055 -3.414 5.578 1 98 17 GLY B CA 1
ATOM 1003 C C . GLY B 1 17 ? 7.789 -1.921 5.555 1 98 17 GLY B C 1
ATOM 1004 O O . GLY B 1 17 ? 7.094 -1.396 6.426 1 98 17 GLY B O 1
ATOM 1005 N N . LEU B 1 18 ? 8.328 -1.236 4.582 1 98.44 18 LEU B N 1
ATOM 1006 C CA . LEU B 1 18 ? 8.039 0.186 4.43 1 98.44 18 LEU B CA 1
ATOM 1007 C C . LEU B 1 18 ? 6.539 0.427 4.324 1 98.44 18 LEU B C 1
ATOM 1009 O O . LEU B 1 18 ? 5.984 1.237 5.07 1 98.44 18 LEU B O 1
ATOM 1013 N N . LEU B 1 19 ? 5.859 -0.288 3.391 1 98.56 19 LEU B N 1
ATOM 1014 C CA . LEU B 1 19 ? 4.422 -0.125 3.189 1 98.56 19 LEU B CA 1
ATOM 1015 C C . LEU B 1 19 ? 3.646 -0.564 4.426 1 98.56 19 LEU B C 1
ATOM 1017 O O . LEU B 1 19 ? 2.623 0.034 4.77 1 98.56 19 LEU B O 1
ATOM 1021 N N . GLU B 1 20 ? 4.125 -1.567 5.098 1 98.38 20 GLU B N 1
ATOM 1022 C CA . GLU B 1 20 ? 3.537 -2.016 6.355 1 98.38 20 GLU B CA 1
ATOM 1023 C C . GLU B 1 20 ? 3.545 -0.899 7.398 1 98.38 20 GLU B C 1
ATOM 1025 O O . GLU B 1 20 ? 2.521 -0.627 8.031 1 98.38 20 GLU B O 1
ATOM 1030 N N . ARG B 1 21 ? 4.676 -0.312 7.555 1 98.38 21 ARG B N 1
ATOM 1031 C CA . ARG B 1 21 ? 4.836 0.739 8.555 1 98.38 21 ARG B CA 1
ATOM 1032 C C . ARG B 1 21 ? 3.951 1.939 8.227 1 98.38 21 ARG B C 1
ATOM 1034 O O . ARG B 1 21 ? 3.35 2.535 9.125 1 98.38 21 ARG B O 1
ATOM 1041 N N . ILE B 1 22 ? 3.867 2.273 6.973 1 98.75 22 ILE B N 1
ATOM 1042 C CA . ILE B 1 22 ? 3.025 3.393 6.562 1 98.75 22 ILE B CA 1
ATOM 1043 C C . ILE B 1 22 ? 1.564 3.086 6.887 1 98.75 22 ILE B C 1
ATOM 1045 O O . ILE B 1 22 ? 0.883 3.887 7.531 1 98.75 22 ILE B O 1
ATOM 1049 N N . ALA B 1 23 ? 1.11 1.929 6.477 1 98.56 23 ALA B N 1
ATOM 1050 C CA . ALA B 1 23 ? -0.278 1.555 6.734 1 98.56 23 ALA B CA 1
ATOM 1051 C C . ALA B 1 23 ? -0.548 1.447 8.234 1 98.56 23 ALA B C 1
ATOM 1053 O O . ALA B 1 23 ? -1.597 1.885 8.711 1 98.56 23 ALA B O 1
ATOM 1054 N N . ALA B 1 24 ? 0.385 0.854 8.945 1 98.44 24 ALA B N 1
ATOM 1055 C CA . ALA B 1 24 ? 0.25 0.682 10.391 1 98.44 24 ALA B CA 1
ATOM 1056 C C . ALA B 1 24 ? 0.117 2.031 11.094 1 98.44 24 ALA B C 1
ATOM 1058 O O . ALA B 1 24 ? -0.63 2.16 12.062 1 98.44 24 ALA B O 1
ATOM 1059 N N . ASN B 1 25 ? 0.862 2.988 10.688 1 98.69 25 ASN B N 1
ATOM 1060 C CA . ASN B 1 25 ? 0.784 4.324 11.266 1 98.69 25 ASN B CA 1
ATOM 1061 C C . ASN B 1 25 ? -0.638 4.879 11.211 1 98.69 25 ASN B C 1
ATOM 1063 O O . ASN B 1 25 ? -1.151 5.383 12.211 1 98.69 25 ASN B O 1
ATOM 1067 N N . PHE B 1 26 ? -1.28 4.746 10.078 1 98.38 26 PHE B N 1
ATOM 1068 C CA . PHE B 1 26 ? -2.615 5.312 9.93 1 98.38 26 PHE B CA 1
ATOM 1069 C C . PHE B 1 26 ? -3.65 4.449 10.641 1 98.38 26 PHE B C 1
ATOM 1071 O O . PHE B 1 26 ? -4.621 4.969 11.195 1 98.38 26 PHE B O 1
ATOM 1078 N N . ARG B 1 27 ? -3.42 3.162 10.648 1 98.06 27 ARG B N 1
ATOM 1079 C CA . ARG B 1 27 ? -4.297 2.309 11.445 1 98.06 27 ARG B CA 1
ATOM 1080 C C . ARG B 1 27 ? -4.254 2.697 12.914 1 98.06 27 ARG B C 1
ATOM 1082 O O . ARG B 1 27 ? -5.293 2.779 13.578 1 98.06 27 ARG B O 1
ATOM 1089 N N . LYS B 1 28 ? -3.037 2.887 13.453 1 98 28 LYS B N 1
ATOM 1090 C CA . LYS B 1 28 ? -2.807 3.24 14.852 1 98 28 LYS B CA 1
ATOM 1091 C C . LYS B 1 28 ? -3.611 4.477 15.242 1 98 28 LYS B C 1
ATOM 1093 O O . LYS B 1 28 ? -4.098 4.574 16.375 1 98 28 LYS B O 1
ATOM 1098 N N . PHE B 1 29 ? -3.854 5.406 14.375 1 97.56 29 PHE B N 1
ATOM 1099 C CA . PHE B 1 29 ? -4.484 6.688 14.68 1 97.56 29 PHE B CA 1
ATOM 1100 C C . PHE B 1 29 ? -5.906 6.734 14.141 1 97.56 29 PHE B C 1
ATOM 1102 O O . PHE B 1 29 ? -6.516 7.801 14.07 1 97.56 29 PHE B O 1
ATOM 1109 N N . TRP B 1 30 ? -6.387 5.605 13.68 1 96.94 30 TRP B N 1
ATOM 1110 C CA . TRP B 1 30 ? -7.762 5.461 13.219 1 96.94 30 TRP B CA 1
ATOM 1111 C C . TRP B 1 30 ? -8.031 6.367 12.023 1 96.94 30 TRP B C 1
ATOM 1113 O O . TRP B 1 30 ? -9.086 7 11.945 1 96.94 30 TRP B O 1
ATOM 1123 N N . VAL B 1 31 ? -7.004 6.559 11.211 1 97.19 31 VAL B N 1
ATOM 1124 C CA . VAL B 1 31 ? -7.133 7.27 9.945 1 97.19 31 VAL B CA 1
ATOM 1125 C C . VAL B 1 31 ? -7.23 6.266 8.797 1 97.19 31 VAL B C 1
ATOM 1127 O O . VAL B 1 31 ? -6.449 5.316 8.727 1 97.19 31 VAL B O 1
ATOM 1130 N N . ASP B 1 32 ? -8.156 6.457 7.945 1 96.81 32 ASP B N 1
ATOM 1131 C CA . ASP B 1 32 ? -8.391 5.531 6.84 1 96.81 32 ASP B CA 1
ATOM 1132 C C . ASP B 1 32 ? -7.664 5.992 5.578 1 96.81 32 ASP B C 1
ATOM 1134 O O . ASP B 1 32 ? -7.355 7.176 5.43 1 96.81 32 ASP B O 1
ATOM 1138 N N . ILE B 1 33 ? -7.383 5.02 4.762 1 97.69 33 ILE B N 1
ATOM 1139 C CA . ILE B 1 33 ? -6.746 5.254 3.471 1 97.69 33 ILE B CA 1
ATOM 1140 C C . ILE B 1 33 ? -7.746 4.98 2.348 1 97.69 33 ILE B C 1
ATOM 1142 O O . ILE B 1 33 ? -8.25 3.861 2.217 1 97.69 33 ILE B O 1
ATOM 1146 N N . LYS B 1 34 ? -8.023 5.957 1.589 1 96.25 34 LYS B N 1
ATOM 1147 C CA . LYS B 1 34 ? -8.945 5.812 0.466 1 96.25 34 LYS B CA 1
ATOM 1148 C C . LYS B 1 34 ? -8.25 5.191 -0.742 1 96.25 34 LYS B C 1
ATOM 1150 O O . LYS B 1 34 ? -8.805 4.316 -1.404 1 96.25 34 LYS B O 1
ATOM 1155 N N . TRP B 1 35 ? -7.148 5.699 -1.102 1 97.75 35 TRP B N 1
ATOM 1156 C CA . TRP B 1 35 ? -6.305 5.102 -2.131 1 97.75 35 TRP B CA 1
ATOM 1157 C C . TRP B 1 35 ? -4.828 5.301 -1.805 1 97.75 35 TRP B C 1
ATOM 1159 O O . TRP B 1 35 ? -4.473 6.164 -0.997 1 97.75 35 TRP B O 1
ATOM 1169 N N . MET B 1 36 ? -4.023 4.473 -2.314 1 98.62 36 MET B N 1
ATOM 1170 C CA . MET B 1 36 ? -2.572 4.492 -2.158 1 98.62 36 MET B CA 1
ATOM 1171 C C . MET B 1 36 ? -1.878 4.152 -3.473 1 98.62 36 MET B C 1
ATOM 1173 O O . MET B 1 36 ? -2.305 3.246 -4.188 1 98.62 36 MET B O 1
ATOM 1177 N N . ASN B 1 37 ? -0.923 4.93 -3.859 1 98.69 37 ASN B N 1
ATOM 1178 C CA . ASN B 1 37 ? -0.006 4.633 -4.953 1 98.69 37 ASN B CA 1
ATOM 1179 C C . ASN B 1 37 ? 1.448 4.668 -4.492 1 98.69 37 ASN B C 1
ATOM 1181 O O . ASN B 1 37 ? 1.91 5.676 -3.955 1 98.69 37 ASN B O 1
ATOM 1185 N N . ALA B 1 38 ? 2.07 3.598 -4.582 1 98.56 38 ALA B N 1
ATOM 1186 C CA . ALA B 1 38 ? 3.473 3.496 -4.191 1 98.56 38 ALA B CA 1
ATOM 1187 C C . ALA B 1 38 ? 4.336 3.031 -5.363 1 98.56 38 ALA B C 1
ATOM 1189 O O . ALA B 1 38 ? 3.961 2.109 -6.09 1 98.56 38 ALA B O 1
ATOM 1190 N N . GLU B 1 39 ? 5.414 3.648 -5.57 1 97.62 39 GLU B N 1
ATOM 1191 C CA . GLU B 1 39 ? 6.391 3.25 -6.582 1 97.62 39 GLU B CA 1
ATOM 1192 C C . GLU B 1 39 ? 7.816 3.469 -6.086 1 97.62 39 GLU B C 1
ATOM 1194 O O . GLU B 1 39 ? 8.133 4.523 -5.527 1 97.62 39 GLU B O 1
ATOM 1199 N N . CYS B 1 40 ? 8.594 2.453 -6.266 1 96.06 40 CYS B N 1
ATOM 1200 C CA . CYS B 1 40 ? 10.008 2.539 -5.922 1 96.06 40 CYS B CA 1
ATOM 1201 C C . CYS B 1 40 ? 10.875 2.477 -7.176 1 96.06 40 CYS B C 1
ATOM 1203 O O . CYS B 1 40 ? 10.594 1.7 -8.094 1 96.06 40 CYS B O 1
ATOM 1205 N N . ASN B 1 41 ? 11.859 3.303 -7.141 1 94.31 41 ASN B N 1
ATOM 1206 C CA . ASN B 1 41 ? 12.75 3.307 -8.305 1 94.31 41 ASN B CA 1
ATOM 1207 C C . ASN B 1 41 ? 13.922 2.354 -8.117 1 94.31 41 ASN B C 1
ATOM 1209 O O . ASN B 1 41 ? 13.992 1.637 -7.113 1 94.31 41 ASN B O 1
ATOM 1213 N N . ASP B 1 42 ? 14.805 2.326 -9.125 1 90.12 42 ASP B N 1
ATOM 1214 C CA . ASP B 1 42 ? 15.906 1.372 -9.141 1 90.12 42 ASP B CA 1
ATOM 1215 C C . ASP B 1 42 ? 16.922 1.681 -8.039 1 90.12 42 ASP B C 1
ATOM 1217 O O . ASP B 1 42 ? 17.734 0.827 -7.68 1 90.12 42 ASP B O 1
ATOM 1221 N N . GLU B 1 43 ? 16.891 2.941 -7.477 1 93.94 43 GLU B N 1
ATOM 1222 C CA . GLU B 1 43 ? 17.797 3.342 -6.406 1 93.94 43 GLU B CA 1
ATOM 1223 C C . GLU B 1 43 ? 17.156 3.17 -5.035 1 93.94 43 GLU B C 1
ATOM 1225 O O . GLU B 1 43 ? 17.641 3.707 -4.039 1 93.94 43 GLU B O 1
ATOM 1230 N N . ASN B 1 44 ? 15.992 2.531 -4.93 1 94.12 44 ASN B N 1
ATOM 1231 C CA . ASN B 1 44 ? 15.273 2.201 -3.703 1 94.12 44 ASN B CA 1
ATOM 1232 C C . ASN B 1 44 ? 14.648 3.441 -3.07 1 94.12 44 ASN B C 1
ATOM 1234 O O . ASN B 1 44 ? 14.406 3.473 -1.862 1 94.12 44 ASN B O 1
ATOM 1238 N N . GLU B 1 45 ? 14.57 4.449 -3.83 1 97.5 45 GLU B N 1
ATOM 1239 C CA . GLU B 1 45 ? 13.75 5.578 -3.406 1 97.5 45 GLU B CA 1
ATOM 1240 C C . GLU B 1 45 ? 12.289 5.375 -3.787 1 97.5 45 GLU B C 1
ATOM 1242 O O . GLU B 1 45 ? 11.969 5.125 -4.953 1 97.5 45 GLU B O 1
ATOM 1247 N N . CYS B 1 46 ? 11.492 5.465 -2.781 1 98.19 46 CYS B N 1
ATOM 1248 C CA . CYS B 1 46 ? 10.07 5.219 -2.992 1 98.19 46 CYS B CA 1
ATOM 1249 C C . CYS B 1 46 ? 9.266 6.504 -2.828 1 98.19 46 CYS B C 1
ATOM 1251 O O . CYS B 1 46 ? 9.57 7.324 -1.96 1 98.19 46 CYS B O 1
ATOM 1253 N N . THR B 1 47 ? 8.312 6.699 -3.615 1 98.69 47 THR B N 1
ATOM 1254 C CA . THR B 1 47 ? 7.273 7.703 -3.457 1 98.69 47 THR B CA 1
ATOM 1255 C C . THR B 1 47 ? 5.914 7.043 -3.23 1 98.69 47 THR B C 1
ATOM 1257 O O . THR B 1 47 ? 5.508 6.168 -3.998 1 98.69 47 THR B O 1
ATOM 1260 N N . VAL B 1 48 ? 5.277 7.395 -2.184 1 98.81 48 VAL B N 1
ATOM 1261 C CA . VAL B 1 48 ? 3.957 6.867 -1.857 1 98.81 48 VAL B CA 1
ATOM 1262 C C . VAL B 1 48 ? 2.953 8.016 -1.76 1 98.81 48 VAL B C 1
ATOM 1264 O O . VAL B 1 48 ? 3.141 8.945 -0.977 1 98.81 48 VAL B O 1
ATOM 1267 N N . TYR B 1 49 ? 1.954 8 -2.551 1 98.81 49 TYR B N 1
ATOM 1268 C CA . TYR B 1 49 ? 0.84 8.938 -2.447 1 98.81 49 TYR B CA 1
ATOM 1269 C C . TYR B 1 49 ? -0.36 8.281 -1.772 1 98.81 49 TYR B C 1
ATOM 1271 O O . TYR B 1 49 ? -0.683 7.125 -2.053 1 98.81 49 TYR B O 1
ATOM 1279 N N . LEU B 1 50 ? -0.922 8.992 -0.89 1 98.69 50 LEU B N 1
ATOM 1280 C CA . LEU B 1 50 ? -2.094 8.484 -0.184 1 98.69 50 LEU B CA 1
ATOM 1281 C C . LEU B 1 50 ? -3.191 9.539 -0.124 1 98.69 50 LEU B C 1
ATOM 1283 O O . LEU B 1 50 ? -2.904 10.727 0.05 1 98.69 50 LEU B O 1
ATOM 1287 N N . SER B 1 51 ? -4.418 9.07 -0.29 1 98.12 51 SER B N 1
ATOM 1288 C CA . SER B 1 51 ? -5.578 9.844 0.133 1 98.12 51 SER B CA 1
ATOM 1289 C C . SER B 1 51 ? -6.109 9.359 1.478 1 98.12 51 SER B C 1
ATOM 1291 O O . SER B 1 51 ? -6.473 8.188 1.621 1 98.12 51 SER B O 1
ATOM 1293 N N . LEU B 1 52 ? -6.109 10.258 2.377 1 97.69 52 LEU B N 1
ATOM 1294 C CA . LEU B 1 52 ? -6.453 9.938 3.756 1 97.69 52 LEU B CA 1
ATOM 1295 C C . LEU B 1 52 ? -7.793 10.562 4.141 1 97.69 52 LEU B C 1
ATOM 1297 O O . LEU B 1 52 ? -8.133 11.656 3.678 1 97.69 52 LEU B O 1
ATOM 1301 N N . TYR B 1 53 ? -8.492 9.844 4.949 1 94.94 53 TYR B N 1
ATOM 1302 C CA . TYR B 1 53 ? -9.695 10.453 5.492 1 94.94 53 TYR B CA 1
ATOM 1303 C C . TYR B 1 53 ? -9.992 9.93 6.891 1 94.94 53 TYR B C 1
ATOM 1305 O O . TYR B 1 53 ? -9.656 8.789 7.215 1 94.94 53 TYR B O 1
ATOM 1313 N N . ASP B 1 54 ? -10.484 10.727 7.605 1 92.25 54 ASP B N 1
ATOM 1314 C CA . ASP B 1 54 ? -10.875 10.414 8.977 1 92.25 54 ASP B CA 1
ATOM 1315 C C . ASP B 1 54 ? -12.359 10.062 9.062 1 92.25 54 ASP B C 1
ATOM 1317 O O . ASP B 1 54 ? -13.188 10.914 9.375 1 92.25 54 ASP B O 1
ATOM 1321 N N . ARG B 1 55 ? -12.617 8.812 8.969 1 85.62 55 ARG B N 1
ATOM 1322 C CA . ARG B 1 55 ? -13.984 8.297 8.859 1 85.62 55 ARG B CA 1
ATOM 1323 C C . ARG B 1 55 ? -14.789 8.617 10.109 1 85.62 55 ARG B C 1
ATOM 1325 O O . ARG B 1 55 ? -15.992 8.891 10.031 1 85.62 55 ARG B O 1
ATOM 1332 N N . TYR B 1 56 ? -14.117 8.664 11.195 1 89.5 56 TYR B N 1
ATOM 1333 C CA . TYR B 1 56 ? -14.836 8.805 12.461 1 89.5 56 TYR B CA 1
ATOM 1334 C C . TYR B 1 56 ? -14.688 10.219 13.008 1 89.5 56 TYR B C 1
ATOM 1336 O O . TYR B 1 56 ? -15.195 10.523 14.094 1 89.5 56 TYR B O 1
ATOM 1344 N N . ASN B 1 57 ? -14.086 11.008 12.273 1 91.12 57 ASN B N 1
ATOM 1345 C CA . ASN B 1 57 ? -13.898 12.414 12.617 1 91.12 57 ASN B CA 1
ATOM 1346 C C . ASN B 1 57 ? -13.258 12.57 13.992 1 91.12 57 ASN B C 1
ATOM 1348 O O . ASN B 1 57 ? -13.742 13.336 14.828 1 91.12 57 ASN B O 1
ATOM 1352 N N . LEU B 1 58 ? -12.258 11.844 14.281 1 93.12 58 LEU B N 1
ATOM 1353 C CA . LEU B 1 58 ? -11.578 11.836 15.57 1 93.12 58 LEU B CA 1
ATOM 1354 C C . LEU B 1 58 ? -10.531 12.945 15.641 1 93.12 58 LEU B C 1
ATOM 1356 O O . LEU B 1 58 ? -10.047 13.273 16.719 1 93.12 58 LEU B O 1
ATOM 1360 N N . GLY B 1 59 ? -10.188 13.531 14.523 1 92.94 59 GLY B N 1
ATOM 1361 C CA . GLY B 1 59 ? -9.242 14.641 14.492 1 92.94 59 GLY B CA 1
ATOM 1362 C C . GLY B 1 59 ? -7.797 14.195 14.617 1 92.94 59 GLY B C 1
ATOM 1363 O O . GLY B 1 59 ? -6.953 14.945 15.117 1 92.94 59 GLY B O 1
ATOM 1364 N N . ASN B 1 60 ? -7.465 12.93 14.156 1 95.56 60 ASN B N 1
ATOM 1365 C CA . ASN B 1 60 ? -6.141 12.344 14.375 1 95.56 60 ASN B CA 1
ATOM 1366 C C . ASN B 1 60 ? -5.246 12.523 13.156 1 95.56 60 ASN B C 1
ATOM 1368 O O . ASN B 1 60 ? -4.086 12.109 13.164 1 95.56 60 ASN B O 1
ATOM 1372 N N . MET B 1 61 ? -5.723 13.188 12.117 1 95.5 61 MET B N 1
ATOM 1373 C CA . MET B 1 61 ? -5.039 13.258 10.828 1 95.5 61 MET B CA 1
ATOM 1374 C C . MET B 1 61 ? -3.662 13.891 10.977 1 95.5 61 MET B C 1
ATOM 1376 O O . MET B 1 61 ? -2.662 13.328 10.531 1 95.5 61 MET B O 1
ATOM 1380 N N . ASN B 1 62 ? -3.652 15.031 11.648 1 94.56 62 ASN B N 1
ATOM 1381 C CA . ASN B 1 62 ? -2.398 15.766 11.75 1 94.56 62 ASN B CA 1
ATOM 1382 C C . ASN B 1 62 ? -1.356 15 12.555 1 94.56 62 ASN B C 1
ATOM 1384 O O . ASN B 1 62 ? -0.182 14.953 12.18 1 94.56 62 ASN B O 1
ATOM 1388 N N . ILE B 1 63 ? -1.776 14.438 13.648 1 97.12 63 ILE B N 1
ATOM 1389 C CA . ILE B 1 63 ? -0.854 13.664 14.477 1 97.12 63 ILE B CA 1
ATOM 1390 C C . ILE B 1 63 ? -0.365 12.445 13.703 1 97.12 63 ILE B C 1
ATOM 1392 O O . ILE B 1 63 ? 0.803 12.062 13.805 1 97.12 63 ILE B O 1
ATOM 1396 N N . ALA B 1 64 ? -1.237 11.781 12.961 1 97.88 64 ALA B N 1
ATOM 1397 C CA . ALA B 1 64 ? -0.857 10.641 12.133 1 97.88 64 ALA B CA 1
ATOM 1398 C C . ALA B 1 64 ? 0.222 11.031 11.125 1 97.88 64 ALA B C 1
ATOM 1400 O O . ALA B 1 64 ? 1.197 10.297 10.938 1 97.88 64 ALA B O 1
ATOM 1401 N N . ILE B 1 65 ? 0.066 12.172 10.484 1 98.06 65 ILE B N 1
ATOM 1402 C CA . ILE B 1 65 ? 0.998 12.648 9.469 1 98.06 65 ILE B CA 1
ATOM 1403 C C . ILE B 1 65 ? 2.336 12.992 10.109 1 98.06 65 ILE B C 1
ATOM 1405 O O . ILE B 1 65 ? 3.395 12.602 9.609 1 98.06 65 ILE B O 1
ATOM 1409 N N . MET B 1 66 ? 2.26 13.664 11.234 1 98.25 66 MET B N 1
ATOM 1410 C CA . MET B 1 66 ? 3.482 14.016 11.953 1 98.25 66 MET B CA 1
ATOM 1411 C C . MET B 1 66 ? 4.234 12.766 12.398 1 98.25 66 MET B C 1
ATOM 1413 O O . MET B 1 66 ? 5.453 12.68 12.234 1 98.25 66 MET B O 1
ATOM 1417 N N . THR B 1 67 ? 3.539 11.836 12.969 1 98.69 67 THR B N 1
ATOM 1418 C CA . THR B 1 67 ? 4.156 10.602 13.445 1 98.69 67 THR B CA 1
ATOM 1419 C C . THR B 1 67 ? 4.773 9.828 12.281 1 98.69 67 THR B C 1
ATOM 1421 O O . THR B 1 67 ? 5.867 9.273 12.414 1 98.69 67 THR B O 1
ATOM 1424 N N . LEU B 1 68 ? 4.094 9.828 11.141 1 98.81 68 LEU B N 1
ATOM 1425 C CA . LEU B 1 68 ? 4.633 9.156 9.961 1 98.81 68 LEU B CA 1
ATOM 1426 C C . LEU B 1 68 ? 5.969 9.766 9.562 1 98.81 68 LEU B C 1
ATOM 1428 O O . LEU B 1 68 ? 6.895 9.047 9.18 1 98.81 68 LEU B O 1
ATOM 1432 N N . SER B 1 69 ? 6.082 11.008 9.625 1 98.75 69 SER B N 1
ATOM 1433 C CA . SER B 1 69 ? 7.293 11.703 9.203 1 98.75 69 SER B CA 1
ATOM 1434 C C . SER B 1 69 ? 8.469 11.367 10.117 1 98.75 69 SER B C 1
ATOM 1436 O O . SER B 1 69 ? 9.617 11.688 9.797 1 98.75 69 SER B O 1
ATOM 1438 N N . LYS B 1 70 ? 8.227 10.656 11.258 1 98.38 70 LYS B N 1
ATOM 1439 C CA . LYS B 1 70 ? 9.266 10.227 12.188 1 98.38 70 LYS B CA 1
ATOM 1440 C C . LYS B 1 70 ? 9.617 8.758 11.984 1 98.38 70 LYS B C 1
ATOM 1442 O O . LYS B 1 70 ? 10.531 8.242 12.633 1 98.38 70 LYS B O 1
ATOM 1447 N N . THR B 1 71 ? 8.867 8.141 11.172 1 97.5 71 THR B N 1
ATOM 1448 C CA . THR B 1 71 ? 8.992 6.703 10.984 1 97.5 71 THR B CA 1
ATOM 1449 C C . THR B 1 71 ? 10.312 6.359 10.289 1 97.5 71 THR B C 1
ATOM 1451 O O . THR B 1 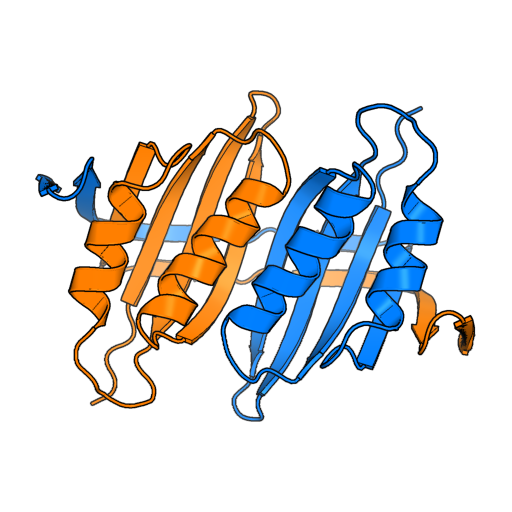71 ? 10.742 7.062 9.375 1 97.5 71 THR B O 1
ATOM 1454 N N . VAL B 1 72 ? 10.82 5.227 10.68 1 95.12 72 VAL B N 1
ATOM 1455 C CA . VAL B 1 72 ? 12.031 4.707 10.055 1 95.12 72 VAL B CA 1
ATOM 1456 C C . VAL B 1 72 ? 11.812 4.566 8.547 1 95.12 72 VAL B C 1
ATOM 1458 O O . VAL B 1 72 ? 10.742 4.145 8.102 1 95.12 72 VAL B O 1
ATOM 1461 N N . ASP B 1 73 ? 12.883 4.98 7.668 1 96.75 73 ASP B N 1
ATOM 1462 C CA . ASP B 1 73 ? 12.953 4.84 6.215 1 96.75 73 ASP B CA 1
ATOM 1463 C C . ASP B 1 73 ? 12.133 5.926 5.523 1 96.75 73 ASP B C 1
ATOM 1465 O O . ASP B 1 73 ? 12.148 6.039 4.297 1 96.75 73 ASP B O 1
ATOM 1469 N N . VAL B 1 74 ? 11.328 6.715 6.34 1 98.56 74 VAL B N 1
ATOM 1470 C CA . VAL B 1 74 ? 10.594 7.832 5.766 1 98.56 74 VAL B CA 1
ATOM 1471 C C . VAL B 1 74 ? 11.445 9.102 5.836 1 98.56 74 VAL B C 1
ATOM 1473 O O . VAL B 1 74 ? 11.867 9.516 6.918 1 98.56 74 VAL B O 1
ATOM 1476 N N . ASP B 1 75 ? 11.688 9.656 4.695 1 98.44 75 ASP B N 1
ATOM 1477 C CA . ASP B 1 75 ? 12.469 10.891 4.629 1 98.44 75 ASP B CA 1
ATOM 1478 C C . ASP B 1 75 ? 11.609 12.109 4.957 1 98.44 75 ASP B C 1
ATOM 1480 O O . ASP B 1 75 ? 12.023 12.969 5.73 1 98.44 75 ASP B O 1
ATOM 1484 N N . ASN B 1 76 ? 10.477 12.227 4.371 1 98.69 76 ASN B N 1
ATOM 1485 C CA . ASN B 1 76 ? 9.555 13.328 4.625 1 98.69 76 ASN B CA 1
ATOM 1486 C C . ASN B 1 76 ? 8.133 12.977 4.188 1 98.69 76 ASN B C 1
ATOM 1488 O O . ASN B 1 76 ? 7.918 11.992 3.475 1 98.69 76 ASN B O 1
ATOM 1492 N N . VAL B 1 77 ? 7.215 13.742 4.676 1 98.88 77 VAL B N 1
ATOM 1493 C CA . VAL B 1 77 ? 5.805 13.672 4.305 1 98.88 77 VAL B CA 1
ATOM 1494 C C . VAL B 1 77 ? 5.316 15.055 3.885 1 98.88 77 VAL B C 1
ATOM 1496 O O . VAL B 1 77 ? 5.555 16.047 4.582 1 98.88 77 VAL B O 1
ATOM 1499 N N . GLU B 1 78 ? 4.684 15.133 2.762 1 98.81 78 GLU B N 1
ATOM 1500 C CA . GLU B 1 78 ? 4.117 16.391 2.275 1 98.81 78 GLU B CA 1
ATOM 1501 C C . GLU B 1 78 ? 2.596 16.312 2.176 1 98.81 78 GLU B C 1
ATOM 1503 O O . GLU B 1 78 ? 2.057 15.344 1.632 1 98.81 78 GLU B O 1
ATOM 1508 N N . VAL B 1 79 ? 1.939 17.234 2.736 1 98.56 79 VAL B N 1
ATOM 1509 C CA . VAL B 1 79 ? 0.507 17.391 2.508 1 98.56 79 VAL B CA 1
ATOM 1510 C C . VAL B 1 79 ? 0.272 18.25 1.263 1 98.56 79 VAL B C 1
ATOM 1512 O O . VAL B 1 79 ? 0.72 19.391 1.192 1 98.56 79 VAL B O 1
ATOM 1515 N N . LEU B 1 80 ? -0.417 17.734 0.259 1 98.38 80 LEU B N 1
ATOM 1516 C CA . LEU B 1 80 ? -0.542 18.359 -1.048 1 98.38 80 LEU B CA 1
ATOM 1517 C C . LEU B 1 80 ? -1.804 19.219 -1.117 1 98.38 80 LEU B C 1
ATOM 1519 O O . LEU B 1 80 ? -2.844 18.844 -0.57 1 98.38 80 LEU B O 1
ATOM 1523 N N . GLU B 1 81 ? -1.649 20.328 -1.707 1 96.56 81 GLU B N 1
ATOM 1524 C CA . GLU B 1 81 ? -2.777 21.203 -1.977 1 96.56 81 GLU B CA 1
ATOM 1525 C C . GLU B 1 81 ? -2.891 21.516 -3.467 1 96.56 81 GLU B C 1
ATOM 1527 O O . GLU B 1 81 ? -1.887 21.531 -4.184 1 96.56 81 GLU B O 1
ATOM 1532 N N . ASP B 1 82 ? -4.176 21.781 -3.955 1 96.25 82 ASP B N 1
ATOM 1533 C CA . ASP B 1 82 ? -4.441 22.109 -5.352 1 96.25 82 ASP B CA 1
ATOM 1534 C C . ASP B 1 82 ? -3.85 21.062 -6.289 1 96.25 82 ASP B C 1
ATOM 1536 O O . ASP B 1 82 ? -3.055 21.391 -7.172 1 96.25 82 ASP B O 1
ATOM 1540 N N . TYR B 1 83 ? -4.227 19.906 -6.055 1 97.19 83 TYR B N 1
ATOM 1541 C CA . TYR B 1 83 ? -3.678 18.781 -6.82 1 97.19 83 TYR B CA 1
ATOM 1542 C C . TYR B 1 83 ? -4.707 18.234 -7.797 1 97.19 83 TYR B C 1
ATOM 1544 O O . TYR B 1 83 ? -5.91 18.453 -7.629 1 97.19 83 TYR B O 1
ATOM 1552 N N . ASN B 1 84 ? -4.242 17.609 -8.82 1 97.31 84 ASN B N 1
ATOM 1553 C CA . ASN B 1 84 ? -5 16.828 -9.797 1 97.31 84 ASN B CA 1
ATOM 1554 C C . ASN B 1 84 ? -4.402 15.438 -9.992 1 97.31 84 ASN B C 1
ATOM 1556 O O . ASN B 1 84 ? -3.186 15.289 -10.109 1 97.31 84 ASN B O 1
ATOM 1560 N N . VAL B 1 85 ? -5.285 14.5 -10.023 1 95.94 85 VAL B N 1
ATOM 1561 C CA . VAL B 1 85 ? -4.832 13.117 -10.039 1 95.94 85 VAL B CA 1
ATOM 1562 C C . VAL B 1 85 ? -5.227 12.461 -11.359 1 95.94 85 VAL B C 1
ATOM 1564 O O . VAL B 1 85 ? -6.379 12.555 -11.789 1 95.94 85 VAL B O 1
ATOM 1567 N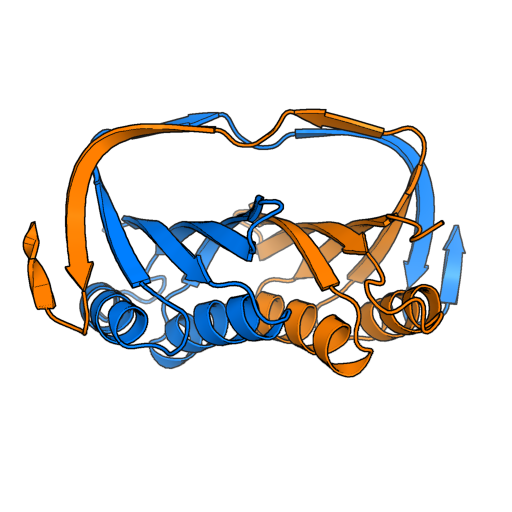 N . ASN B 1 86 ? -4.238 11.891 -12.031 1 96.69 86 ASN B N 1
ATOM 1568 C CA . ASN B 1 86 ? -4.488 10.867 -13.039 1 96.69 86 ASN B CA 1
ATOM 1569 C C . ASN B 1 86 ? -4.395 9.469 -12.453 1 96.69 86 ASN B C 1
ATOM 1571 O O . ASN B 1 86 ? -3.309 9.008 -12.094 1 96.69 86 ASN B O 1
ATOM 1575 N N . LYS B 1 87 ? -5.5 8.852 -12.43 1 94.69 87 LYS B N 1
ATOM 1576 C CA . LYS B 1 87 ? -5.621 7.586 -11.711 1 94.69 87 LYS B CA 1
ATOM 1577 C C . LYS B 1 87 ? -4.879 6.469 -12.438 1 94.69 87 LYS B C 1
ATOM 1579 O O . LYS B 1 87 ? -4.738 6.5 -13.656 1 94.69 87 LYS B O 1
ATOM 1584 N N . PHE B 1 88 ? -4.418 5.562 -11.648 1 97 88 PHE B N 1
ATOM 1585 C CA . PHE B 1 88 ? -3.852 4.316 -12.156 1 97 88 PHE B CA 1
ATOM 1586 C C . PHE B 1 88 ? -4.898 3.512 -12.914 1 97 88 PHE B C 1
ATOM 1588 O O . PHE B 1 88 ? -6.066 3.467 -12.508 1 97 88 PHE B O 1
ATOM 1595 N N . ASN B 1 89 ? -4.43 2.947 -14.055 1 96.75 89 ASN B N 1
ATOM 1596 C CA . ASN B 1 89 ? -5.273 2.01 -14.789 1 96.75 89 ASN B CA 1
ATOM 1597 C C . ASN B 1 89 ? -4.449 0.874 -15.391 1 96.75 89 ASN B C 1
ATOM 1599 O O . ASN B 1 89 ? -3.297 1.072 -15.781 1 96.75 89 ASN B O 1
ATOM 1603 N N . ILE B 1 90 ? -5.066 -0.274 -15.406 1 97.56 90 ILE B N 1
ATOM 1604 C CA . ILE B 1 90 ? -4.383 -1.421 -16 1 97.56 90 ILE B CA 1
ATOM 1605 C C . ILE B 1 90 ? -5.371 -2.24 -16.828 1 97.56 90 ILE B C 1
ATOM 1607 O O . ILE B 1 90 ? -6.52 -2.43 -16.422 1 97.56 90 ILE B O 1
ATOM 1611 N N . ASN B 1 91 ? -4.875 -2.59 -18.047 1 97.56 91 ASN B N 1
ATOM 1612 C CA . ASN B 1 91 ? -5.594 -3.535 -18.891 1 97.56 91 ASN B CA 1
ATOM 1613 C C . ASN B 1 91 ? -4.828 -4.848 -19.047 1 97.56 91 ASN B C 1
ATOM 1615 O O . ASN B 1 91 ? -3.6 -4.848 -19.125 1 97.56 91 ASN B O 1
ATOM 1619 N N . PHE B 1 92 ? -5.559 -5.922 -18.953 1 97.56 92 PHE B N 1
ATOM 1620 C CA . PHE B 1 92 ? -4.945 -7.23 -19.125 1 97.56 92 PHE B CA 1
ATOM 1621 C C . PHE B 1 92 ? -5.863 -8.164 -19.906 1 97.56 92 PHE B C 1
ATOM 1623 O O . PHE B 1 92 ? -7.078 -7.953 -19.953 1 97.56 92 PHE B O 1
ATOM 1630 N N . LYS B 1 93 ? -5.344 -9.172 -20.469 1 96.94 93 LYS B N 1
ATOM 1631 C CA . LYS B 1 93 ? -6.105 -10.055 -21.344 1 96.94 93 LYS B CA 1
ATOM 1632 C C . LYS B 1 93 ? -6.387 -11.391 -20.656 1 96.94 93 LYS B C 1
ATOM 1634 O O . LYS B 1 93 ? -7.371 -12.062 -20.969 1 96.94 93 LYS B O 1
ATOM 1639 N N . LYS B 1 94 ? -5.41 -11.859 -19.844 1 97.06 94 LYS B N 1
ATOM 1640 C CA . LYS B 1 94 ? -5.508 -13.156 -19.172 1 97.06 94 LYS B CA 1
ATOM 1641 C C . LYS B 1 94 ? -5.09 -13.039 -17.703 1 97.06 94 LYS B C 1
ATOM 1643 O O . LYS B 1 94 ? -4.328 -12.141 -17.328 1 97.06 94 LYS B O 1
ATOM 1648 N N . SER B 1 95 ? -5.777 -13.945 -16.938 1 97.88 95 SER B N 1
ATOM 1649 C CA . SER B 1 95 ? -5.352 -14.016 -15.539 1 97.88 95 SER B CA 1
ATOM 1650 C C . SER B 1 95 ? -5.547 -15.414 -14.969 1 97.88 95 SER B C 1
ATOM 1652 O O . SER B 1 95 ? -6.332 -16.203 -15.5 1 97.88 95 SER B O 1
ATOM 1654 N N . GLU B 1 96 ? -4.73 -15.734 -13.969 1 98.06 96 GLU B N 1
ATOM 1655 C CA . GLU B 1 96 ? -4.926 -16.891 -13.102 1 98.06 96 GLU B CA 1
ATOM 1656 C C . GLU B 1 96 ? -5.387 -16.484 -11.711 1 98.06 96 GLU B C 1
ATOM 1658 O O . GLU B 1 96 ? -4.781 -15.602 -11.086 1 98.06 96 GLU B O 1
ATOM 1663 N N . LYS B 1 97 ? -6.418 -17.203 -11.289 1 98.38 97 LYS B N 1
ATOM 1664 C CA . LYS B 1 97 ? -7.074 -16.766 -10.062 1 98.38 97 LYS B CA 1
ATOM 1665 C C . LYS B 1 97 ? -6.855 -17.75 -8.93 1 98.38 97 LYS B C 1
ATOM 1667 O O . LYS B 1 97 ? -6.996 -18.953 -9.117 1 98.38 97 LYS B O 1
ATOM 1672 N N . TYR B 1 98 ? -6.492 -17.188 -7.777 1 98.5 98 TYR B N 1
ATOM 1673 C CA . TYR B 1 98 ? -6.344 -17.953 -6.547 1 98.5 98 TYR B CA 1
ATOM 1674 C C . TYR B 1 98 ? -7.379 -17.531 -5.512 1 98.5 98 TYR B C 1
ATOM 1676 O O . TYR B 1 98 ? -7.621 -16.328 -5.324 1 98.5 98 TYR B O 1
ATOM 1684 N N . GLU B 1 99 ? -8.008 -18.422 -4.867 1 97.44 99 GLU B N 1
ATOM 1685 C CA . GLU B 1 99 ? -8.938 -18.266 -3.756 1 97.44 99 GLU B CA 1
ATOM 1686 C C . GLU B 1 99 ? -8.688 -19.312 -2.67 1 97.44 99 GLU B C 1
ATOM 1688 O O . GLU B 1 99 ? -8.539 -20.5 -2.965 1 97.44 99 GLU B O 1
ATOM 1693 N N . TRP B 1 100 ? -8.516 -18.781 -1.524 1 96.62 100 TRP B N 1
ATOM 1694 C CA . TRP B 1 100 ? -8.359 -19.641 -0.36 1 96.62 100 TRP B CA 1
ATOM 1695 C C . TRP B 1 100 ? -7.195 -20.609 -0.55 1 96.62 100 TRP B C 1
ATOM 1697 O O . TRP B 1 100 ? -7.297 -21.797 -0.214 1 96.62 100 TRP B O 1
ATOM 1707 N N . GLY B 1 101 ? -6.18 -20.156 -1.249 1 95.25 101 GLY B N 1
ATOM 1708 C CA . GLY B 1 101 ? -4.949 -20.922 -1.365 1 95.25 101 GLY B CA 1
ATOM 1709 C C . GLY B 1 101 ? -4.957 -21.891 -2.535 1 95.25 101 GLY B C 1
ATOM 1710 O O . GLY B 1 101 ? -4.055 -22.719 -2.67 1 95.25 101 GLY B O 1
ATOM 1711 N N . GLU B 1 102 ? -5.965 -21.766 -3.371 1 96 102 GLU B N 1
ATOM 1712 C CA . GLU B 1 102 ? -6.074 -22.688 -4.504 1 96 102 GLU B CA 1
ATOM 1713 C C . GLU B 1 102 ? -6.254 -21.922 -5.812 1 96 102 GLU B C 1
ATOM 1715 O O . GLU B 1 102 ? -6.93 -20.891 -5.848 1 96 102 GLU B O 1
ATOM 1720 N N . LEU B 1 103 ? -5.68 -22.453 -6.879 1 95.94 103 LEU B N 1
ATOM 1721 C CA . LEU B 1 103 ? -5.926 -21.953 -8.227 1 95.94 103 LEU B CA 1
ATOM 1722 C C . LEU B 1 103 ? -7.332 -22.297 -8.688 1 95.94 103 LEU B C 1
ATOM 1724 O O . LEU B 1 103 ? -7.715 -23.469 -8.688 1 95.94 103 LEU B O 1
ATOM 1728 N N . VAL B 1 104 ? -8.094 -21.406 -9.031 1 96.19 104 VAL B N 1
ATOM 1729 C CA . VAL B 1 104 ? -9.492 -21.703 -9.344 1 96.19 104 VAL B CA 1
ATOM 1730 C C . VAL B 1 104 ? -9.797 -21.297 -10.781 1 96.19 104 VAL B C 1
ATOM 1732 O O . VAL B 1 104 ? -10.859 -21.641 -11.32 1 96.19 104 VAL B O 1
ATOM 1735 N N . GLY B 1 105 ? -8.906 -20.469 -11.5 1 87.25 105 GLY B N 1
ATOM 1736 C CA . GLY B 1 105 ? -9.172 -20.047 -12.867 1 87.25 105 GLY B CA 1
ATOM 1737 C C . GLY B 1 105 ? -8.086 -19.156 -13.43 1 87.25 105 GLY B C 1
ATOM 1738 O O . GLY B 1 105 ? -7.27 -18.609 -12.688 1 87.25 105 GLY B O 1
#

Solvent-accessible surface area (backbone atoms only — not comparable to full-atom values): 10619 Å² total; per-residue (Å²): 128,74,60,71,46,40,34,42,34,38,28,49,57,85,50,25,55,51,57,20,52,56,27,45,44,29,40,76,45,62,29,36,67,45,32,37,41,35,42,45,49,98,84,30,46,25,43,35,39,36,35,32,32,32,85,76,64,79,78,37,61,65,59,34,52,32,54,47,10,54,33,86,55,35,63,30,31,28,44,54,34,79,62,49,76,44,71,65,43,75,48,62,80,45,62,42,31,26,41,68,53,35,82,78,74,127,74,62,70,45,39,34,42,35,38,28,49,55,85,49,25,56,52,57,20,51,55,25,44,44,28,39,76,45,63,30,36,66,46,33,38,39,34,40,46,49,97,85,28,45,26,44,34,37,36,34,32,32,32,86,76,64,78,78,38,63,65,60,34,52,32,53,47,10,54,34,88,55,35,62,29,29,29,44,55,34,79,61,49,76,44,71,64,44,74,48,63,77,44,62,42,32,26,40,68,54,36,82,77,74

Nearest PDB structures (foldseek):
  2wve-assembly1_A  TM=8.313E-01  e=1.792E-04  Helicobacter pylori 26695
  2wvc-assembly1_B  TM=8.765E-01  e=7.083E-04  Helicobacter pylori 26695
  2wvb-assembly1_B  TM=7.776E-01  e=4.136E-04  Helicobacter pylori 26695
  2wvd-assembly1_C  TM=7.788E-01  e=1.076E-03  Helicobacter pylori 26695
  2cad-assembly1_B-2  TM=7.374E-01  e=6.285E-04  Helicobacter pylori 26695

Sequence (210 aa):
MTQEKVIKVTANYRDPGLLERIAANFRKFWVDIKWMNAECNDENECTVYLSLYDRYNLGNMNIAIMTLSKTVDVDNVEVLEDYNVNKFNINFKKSEKYEWGELVGMTQEKVIKVTANYRDPGLLERIAANFRKFWVDIKWMNAECNDENECTVYLSLYDRYNLGNMNIAIMTLSKTVDVDNVEVLEDYNVNKFNINFKKSEKYEWGELVG

pLDDT: mean 95.77, std 6.98, range [45.19, 98.88]

Secondary structure (DSSP, 8-state):
---EEEEEEEEE-SSTHHHHHHHHHHHHTT-EEEEEEEEE-TTSEEEEEEEEE-TT--S-HHHHHHHHTTSTTEEEEEEEEEEEEE--EEEEEEEEEEETTEE--/---EEEEEEEEE-SSTHHHHHHHHHHHHTT-EEEEEEEEE-TTSEEEEEEEEE-TT--S-HHHHHHHHTTSTTEEEEEEEEEEEEE--EEEEEEEEEEETTEE--

Foldseek 3Di:
DFDKWKKKWKFFADDCVLVVVLVVLCVVQQKDWPDKDWDADPRRIMIMITIITRPPPPVSVVVSQVVNQVDPRTPHMGTDDPDDDDDDDDDDDDDWDDDPRDTDD/DFDKWKKKWKFFADDCVLVVVLVVLCVVQQKDWPDKDWDADPRRIMIMITIITRPPPPVSVVVSQVVNQVDPRTPHMGTDDPDDDDDDDDDDDDDWDDDPRDTDD